Protein AF-A0A954ILB3-F1 (afdb_monomer_lite)

Foldseek 3Di:
DDDDDDDDDDDDDDDDDDDDDPDDDDPDDWAFDAQWEEELWKIKGFDDVPCPPPVVLVVCGRVDPDFYNYCVPLPDDDDDGDGPVVLDVVLPPVPPPDPDDDRMFMGTCVVCVNSPDGCCPPPVCVLVNVLRVLSSLFVCLCVQPPSNDDPQWGWHAQLLATETEGVCCCPVPVVLSVVLSVLVSVLVVVVVVPDDSNLCSQLRSAYEYEDADDPPDDFDKAAAQDQPVCVVVVHDSVSHLHIYGNPSVCSVVVCVVPVNRVVVNSVVSCASSPQDPVRVVNDDD

Radius of gyration: 25.67 Å; chains: 1; bounding box: 57×92×47 Å

Sequence (285 aa):
MLLSRNVLLPLFTLISCWSASFTNTLSAAAPCPARAVRSEQYLCIRNFPDLNGDESLRQRMRDADKPLIDLLDAASLPIGSFNVTAWEVRQGQAARNSSTVPLVEFYDLKQDPRCQRNLAATRENQPTIQIMRQIMDAELIRANDPRETVPGYQNQNVEGWPFRVSQQLLRDQPAETDTALQLLKEQLQLVIKVLPRPALGKVRNVPIWLSPPYANARPTGEYHPGADWLRTAGRRPELVRCVEFTNIDIMRQEVRRMPMMVLHELAHAYHDQKLGFDHPAIKTT

Secondary structure (DSSP, 8-state):
-----------------------------------EEE-SSEEEEE--TT--S-HHHHHHHHT-----EEGGGGT--------HHHHHHHH-GGG--SSS--SEEEEETTT-TT--S--TT-GGGHHHHHHHHHHHHHHHHHTT-GGG--TTEEEEEETTEEEEEETTHHHHSHHHHHHHHHHHHHHHHHHHHHS-HHHHHHHTTS-EEE-PPPTTS---EEE---HHHHHHTT--GGGTT-EEE--STTHHHHHHH-TTHHHHHHHHHHIIIII-TT-TTS---

Structure (mmCIF, N/CA/C/O backbone):
data_AF-A0A954ILB3-F1
#
_entry.id   AF-A0A954ILB3-F1
#
loop_
_atom_site.group_PDB
_atom_site.id
_atom_site.type_symbol
_atom_site.label_atom_id
_atom_site.label_alt_id
_atom_site.label_comp_id
_atom_site.label_asym_id
_atom_site.label_entity_id
_atom_site.label_seq_id
_atom_site.pdbx_PDB_ins_code
_atom_site.Cartn_x
_atom_site.Cartn_y
_atom_site.Cartn_z
_atom_site.occupancy
_atom_site.B_iso_or_equiv
_atom_site.auth_seq_id
_atom_site.auth_comp_id
_atom_site.auth_asym_id
_atom_site.auth_atom_id
_atom_site.pdbx_PDB_model_num
ATOM 1 N N . MET A 1 1 ? -8.188 -70.286 14.557 1.00 32.78 1 MET A N 1
ATOM 2 C CA . MET A 1 1 ? -7.656 -71.179 15.614 1.00 32.78 1 MET A CA 1
ATOM 3 C C . MET A 1 1 ? -6.247 -71.589 15.221 1.00 32.78 1 MET A C 1
ATOM 5 O O . MET A 1 1 ? -6.109 -71.935 14.064 1.00 32.78 1 MET A O 1
ATOM 9 N N . LEU A 1 2 ? -5.289 -71.546 16.164 1.00 33.38 2 LEU A N 1
ATOM 10 C CA . LEU A 1 2 ? -3.928 -72.139 16.151 1.00 33.38 2 LEU A CA 1
ATOM 11 C C . LEU A 1 2 ? -3.006 -71.852 14.922 1.00 33.38 2 LEU A C 1
ATOM 13 O O . LEU A 1 2 ? -3.401 -72.046 13.786 1.00 33.38 2 LEU A O 1
ATOM 17 N N . LEU A 1 3 ? -1.813 -71.242 15.057 1.00 29.98 3 LEU A N 1
ATOM 18 C CA . LEU A 1 3 ? -0.570 -71.665 15.760 1.00 29.98 3 LEU A CA 1
ATOM 19 C C . LEU A 1 3 ? 0.218 -72.755 14.984 1.00 29.98 3 LEU A C 1
ATOM 21 O O . LEU A 1 3 ? -0.387 -73.726 14.557 1.00 29.98 3 LEU A O 1
ATOM 25 N N . SER A 1 4 ? 1.556 -72.704 14.821 1.00 30.62 4 SER A N 1
ATOM 26 C CA . SER A 1 4 ? 2.570 -71.702 15.237 1.00 30.62 4 SER A CA 1
ATOM 27 C C . SER A 1 4 ? 3.959 -71.957 14.586 1.00 30.62 4 SER A C 1
ATOM 29 O O . SER A 1 4 ? 4.120 -72.928 13.853 1.00 30.62 4 SER A O 1
ATOM 31 N N . ARG A 1 5 ? 4.963 -71.169 15.020 1.00 36.38 5 ARG A N 1
ATOM 32 C CA . ARG A 1 5 ? 6.438 -71.262 14.862 1.00 36.38 5 ARG A CA 1
ATOM 33 C C . ARG A 1 5 ? 7.000 -70.679 13.558 1.00 36.38 5 ARG A C 1
ATOM 35 O O . ARG A 1 5 ? 6.544 -71.038 12.485 1.00 36.38 5 ARG A O 1
ATOM 42 N N . ASN A 1 6 ? 7.904 -69.691 13.566 1.00 31.89 6 ASN A N 1
ATOM 43 C CA . ASN A 1 6 ? 9.114 -69.364 14.366 1.00 31.89 6 ASN A CA 1
ATOM 44 C C . ASN A 1 6 ? 10.407 -69.962 13.789 1.00 31.89 6 ASN A C 1
ATOM 46 O O . ASN A 1 6 ? 10.654 -71.157 13.924 1.00 31.89 6 ASN A O 1
ATOM 50 N N . VAL A 1 7 ? 11.288 -69.073 13.326 1.00 37.59 7 VAL A N 1
ATOM 51 C CA . VAL A 1 7 ? 12.752 -69.234 13.327 1.00 37.59 7 VAL A CA 1
ATOM 52 C C . VAL A 1 7 ? 13.326 -67.964 13.968 1.00 37.59 7 VAL A C 1
ATOM 54 O O . VAL A 1 7 ? 12.853 -66.869 13.669 1.00 37.59 7 VAL A O 1
ATOM 57 N N . LEU A 1 8 ? 14.282 -68.100 14.891 1.00 29.23 8 LEU A N 1
ATOM 58 C CA . LEU A 1 8 ? 14.814 -67.004 15.713 1.00 29.23 8 LEU A CA 1
ATOM 59 C C . LEU A 1 8 ? 16.306 -67.221 16.019 1.00 29.23 8 LEU A C 1
ATOM 61 O O . LEU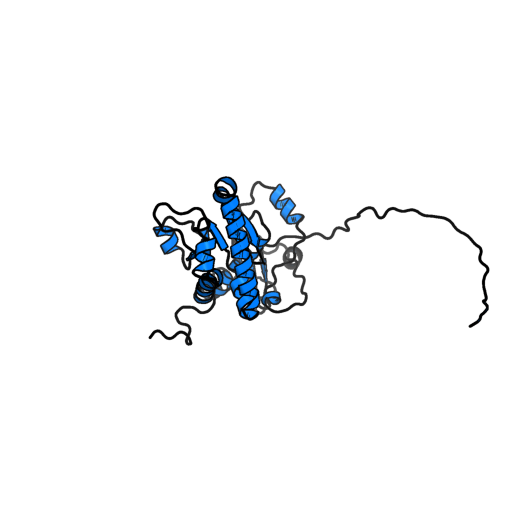 A 1 8 ? 16.625 -68.216 16.662 1.00 29.23 8 LEU A O 1
ATOM 65 N N . LEU A 1 9 ? 17.137 -66.212 15.702 1.00 31.48 9 LEU A N 1
ATOM 66 C CA . LEU A 1 9 ? 18.449 -65.913 16.328 1.00 31.48 9 LEU A CA 1
ATOM 67 C C . LEU A 1 9 ? 19.580 -66.967 16.131 1.00 31.48 9 LEU A C 1
ATOM 69 O O . LEU A 1 9 ? 19.298 -68.055 15.633 1.00 31.48 9 LEU A O 1
ATOM 73 N N . PRO A 1 10 ? 20.865 -66.675 16.474 1.00 39.31 10 PRO A N 1
ATOM 74 C CA . PRO A 1 10 ? 21.468 -65.452 17.052 1.00 39.31 10 PRO A CA 1
ATOM 75 C C . PRO A 1 10 ? 22.342 -64.622 16.069 1.00 39.31 10 PRO A C 1
ATOM 77 O O . PRO A 1 10 ? 22.556 -65.070 14.950 1.00 39.31 10 PRO A O 1
ATOM 80 N N . LEU A 1 11 ? 22.793 -63.368 16.300 1.00 26.92 11 LEU A N 1
ATOM 81 C CA . LEU A 1 11 ? 23.154 -62.515 17.474 1.00 26.92 11 LEU A CA 1
ATOM 82 C C . LEU A 1 11 ? 24.669 -62.540 17.839 1.00 26.92 11 LEU A C 1
ATOM 84 O O . LEU A 1 11 ? 25.281 -63.599 17.786 1.00 26.92 11 LEU A O 1
ATOM 88 N N . PHE A 1 12 ? 25.198 -61.380 18.284 1.00 28.38 12 PHE A N 1
ATOM 89 C CA . PHE A 1 12 ? 26.555 -61.064 18.812 1.00 28.38 12 PHE A CA 1
ATOM 90 C C . PHE A 1 12 ? 27.701 -60.853 17.789 1.00 28.38 12 PHE A C 1
ATOM 92 O O . PHE A 1 12 ? 27.802 -61.619 16.841 1.00 28.38 12 PHE A O 1
ATOM 99 N N . THR A 1 13 ? 28.667 -59.916 17.927 1.00 29.28 13 THR A N 1
ATOM 100 C CA . THR A 1 13 ? 28.803 -58.537 18.522 1.00 29.28 13 THR A CA 1
ATOM 101 C C . THR A 1 13 ? 30.200 -57.978 18.099 1.00 29.28 13 THR A C 1
ATOM 103 O O . THR A 1 13 ? 30.955 -58.718 17.478 1.00 29.28 13 THR A O 1
ATOM 106 N N . LEU A 1 14 ? 30.698 -56.759 18.395 1.00 27.53 14 LEU A N 1
ATOM 107 C CA . LEU A 1 14 ? 30.189 -55.592 19.149 1.00 27.53 14 LEU A CA 1
ATOM 108 C C . LEU A 1 14 ? 29.902 -54.428 18.148 1.00 27.53 14 LEU A C 1
ATOM 110 O O . LEU A 1 14 ? 29.152 -54.703 17.220 1.00 27.53 14 LEU A O 1
ATOM 114 N N . ILE A 1 15 ? 30.351 -53.154 18.179 1.00 30.56 15 ILE A N 1
ATOM 115 C CA . ILE A 1 15 ? 31.195 -52.286 19.049 1.00 30.56 15 ILE A CA 1
ATOM 116 C C . ILE A 1 15 ? 30.378 -51.027 19.462 1.00 30.56 15 ILE A C 1
ATOM 118 O O . ILE A 1 15 ? 29.285 -50.779 18.961 1.00 30.56 15 ILE A O 1
ATOM 122 N N . SER A 1 16 ? 30.873 -50.277 20.447 1.00 27.52 16 SER A N 1
ATOM 123 C CA . SER A 1 16 ? 30.229 -49.181 21.185 1.00 27.52 16 SER A CA 1
ATOM 124 C C . SER A 1 16 ? 30.088 -47.813 20.487 1.00 27.52 16 SER A C 1
ATOM 126 O O . SER A 1 16 ? 31.020 -47.339 19.849 1.00 27.52 16 SER A O 1
ATOM 128 N N . CYS A 1 17 ? 28.991 -47.129 20.834 1.00 24.59 17 CYS A N 1
ATOM 129 C CA . CYS A 1 17 ? 28.878 -45.701 21.189 1.00 24.59 17 CYS A CA 1
ATOM 130 C C . CYS A 1 17 ? 29.538 -44.605 20.324 1.00 24.59 17 CYS A C 1
ATOM 132 O O . CYS A 1 17 ? 30.744 -44.387 20.396 1.00 24.59 17 CYS A O 1
ATOM 134 N N . TRP A 1 18 ? 28.696 -43.689 19.825 1.00 23.88 18 TRP A N 1
ATOM 135 C CA . TRP A 1 18 ? 28.873 -42.267 20.157 1.00 23.88 18 TRP A CA 1
ATOM 136 C C . TRP A 1 18 ? 27.519 -41.573 20.350 1.00 23.88 18 TRP A C 1
ATOM 138 O O . TRP A 1 18 ? 26.680 -41.557 19.453 1.00 23.88 18 TRP A O 1
ATOM 148 N N . SER A 1 19 ? 27.291 -41.009 21.537 1.00 32.62 19 SER A N 1
ATOM 149 C CA . SER A 1 19 ? 26.119 -40.186 21.841 1.00 32.62 19 SER A CA 1
ATOM 150 C C . SER A 1 19 ? 26.433 -38.723 21.529 1.00 32.62 19 SER A C 1
ATOM 152 O O . SER A 1 19 ? 26.950 -38.004 22.384 1.00 32.62 19 SER A O 1
ATOM 154 N N . ALA A 1 20 ? 26.130 -38.282 20.309 1.00 27.08 20 ALA A N 1
ATOM 155 C CA . ALA A 1 20 ? 26.219 -36.877 19.927 1.00 27.08 20 ALA A CA 1
ATOM 156 C C . ALA A 1 20 ? 24.816 -36.261 19.875 1.00 27.08 20 ALA A C 1
ATOM 158 O O . ALA A 1 20 ? 24.008 -36.595 19.007 1.00 27.08 20 ALA A O 1
ATOM 159 N N . SER A 1 21 ? 24.531 -35.347 20.802 1.00 28.41 21 SER A N 1
ATOM 160 C CA . SER A 1 21 ? 23.379 -34.453 20.694 1.00 28.41 21 SER A CA 1
ATOM 161 C C . SER A 1 21 ? 23.480 -33.672 19.385 1.00 28.41 21 SER A C 1
ATOM 163 O O . SER A 1 21 ? 24.500 -33.028 19.148 1.00 28.41 21 SER A O 1
ATOM 165 N N . PHE A 1 22 ? 22.428 -33.664 18.562 1.00 26.91 22 PHE A N 1
ATOM 166 C CA . PHE A 1 22 ? 22.357 -32.768 17.403 1.00 26.91 22 PHE A CA 1
ATOM 167 C C . PHE A 1 22 ? 22.093 -31.331 17.867 1.00 26.91 22 PHE A C 1
ATOM 169 O O . PHE A 1 22 ? 20.987 -30.798 17.787 1.00 26.91 22 PHE A O 1
ATOM 176 N N . THR A 1 23 ? 23.140 -30.701 18.399 1.00 27.72 23 THR A N 1
ATOM 177 C CA . THR A 1 23 ? 23.169 -29.270 18.674 1.00 27.72 23 THR A CA 1
ATOM 178 C C . THR A 1 23 ? 23.083 -28.508 17.361 1.00 27.72 23 THR A C 1
ATOM 180 O O . THR A 1 23 ? 23.954 -28.637 16.498 1.00 27.72 23 THR A O 1
ATOM 183 N N . ASN A 1 24 ? 22.025 -27.704 17.259 1.00 38.72 24 ASN A N 1
ATOM 184 C CA . ASN A 1 24 ? 21.769 -26.711 16.224 1.00 38.72 24 ASN A CA 1
ATOM 185 C C . ASN A 1 24 ? 23.065 -26.091 15.663 1.00 38.72 24 ASN A C 1
ATOM 187 O O . ASN A 1 24 ? 23.745 -25.333 16.353 1.00 38.72 24 ASN A O 1
ATOM 191 N N . THR A 1 25 ? 23.407 -26.436 14.422 1.00 28.16 25 THR A N 1
ATOM 192 C CA . THR A 1 25 ? 24.625 -25.986 13.736 1.00 28.16 25 THR A CA 1
ATOM 193 C C . THR A 1 25 ? 24.242 -25.387 12.388 1.00 28.16 25 THR A C 1
ATOM 195 O O . THR A 1 25 ? 24.092 -26.078 11.383 1.00 28.16 25 THR A O 1
ATOM 198 N N . LEU A 1 26 ? 24.044 -24.067 12.398 1.00 33.53 26 LEU A N 1
ATOM 199 C CA . LEU A 1 26 ? 23.738 -23.253 11.223 1.00 33.53 26 LEU A CA 1
ATOM 200 C C . LEU A 1 26 ? 24.863 -23.384 10.184 1.00 33.53 26 LEU A C 1
ATOM 202 O O . LEU A 1 26 ? 25.975 -22.902 10.400 1.00 33.53 26 LEU A O 1
ATOM 206 N N . SER A 1 27 ? 24.575 -24.024 9.049 1.00 31.81 27 SER A N 1
ATOM 207 C CA . SER A 1 27 ? 25.488 -24.057 7.905 1.00 31.81 27 SER A CA 1
ATOM 208 C C . SER A 1 27 ? 25.321 -22.765 7.106 1.00 31.81 27 SER A C 1
ATOM 210 O O . SER A 1 27 ? 24.295 -22.555 6.461 1.00 31.81 27 SER A O 1
ATOM 212 N N . ALA A 1 28 ? 26.293 -21.860 7.218 1.00 34.81 28 ALA A N 1
ATOM 213 C CA . ALA A 1 28 ? 26.165 -20.494 6.726 1.00 34.81 28 ALA A CA 1
ATOM 214 C C . ALA A 1 28 ? 26.328 -20.387 5.197 1.00 34.81 28 ALA A C 1
ATOM 216 O O . ALA A 1 28 ? 27.428 -20.539 4.663 1.00 34.81 28 ALA A O 1
ATOM 217 N N . ALA A 1 29 ? 25.242 -20.027 4.512 1.00 32.47 29 ALA A N 1
ATOM 218 C CA . ALA A 1 29 ? 25.264 -19.406 3.189 1.00 32.47 29 ALA A CA 1
ATOM 219 C C . ALA A 1 29 ? 24.885 -17.921 3.343 1.00 32.47 29 ALA A C 1
ATOM 221 O O . ALA A 1 29 ? 24.031 -17.596 4.159 1.00 32.47 29 ALA A O 1
ATOM 222 N N . ALA A 1 30 ? 25.536 -17.011 2.610 1.00 30.00 30 ALA A N 1
ATOM 223 C CA . ALA A 1 30 ? 25.409 -15.566 2.842 1.00 30.00 30 ALA A CA 1
ATOM 224 C C . ALA A 1 30 ? 24.261 -14.913 2.028 1.00 30.00 30 ALA A C 1
ATOM 226 O O . ALA A 1 30 ? 24.274 -15.031 0.794 1.00 30.00 30 ALA A O 1
ATOM 227 N N . PRO A 1 31 ? 23.310 -14.193 2.663 1.00 34.97 31 PRO A N 1
ATOM 228 C CA . PRO A 1 31 ? 22.166 -13.593 1.972 1.00 34.97 31 PRO A CA 1
ATOM 229 C C . PRO A 1 31 ? 22.248 -12.060 1.778 1.00 34.97 31 PRO A C 1
ATOM 231 O O . PRO A 1 31 ? 23.234 -11.403 2.113 1.00 34.97 31 PRO A O 1
ATOM 234 N N . CYS A 1 32 ? 21.129 -11.526 1.260 1.00 39.31 32 CYS A N 1
ATOM 235 C CA . CYS A 1 32 ? 20.609 -10.146 1.316 1.00 39.31 32 CYS A CA 1
ATOM 236 C C . CYS A 1 32 ? 20.624 -9.280 0.034 1.00 39.31 32 CYS A C 1
ATOM 238 O O . CYS A 1 32 ? 21.379 -9.539 -0.900 1.00 39.31 32 CYS A O 1
ATOM 240 N N . PRO A 1 33 ? 19.834 -8.182 -0.004 1.00 46.59 33 PRO A N 1
ATOM 241 C CA . PRO A 1 33 ? 18.566 -7.941 0.694 1.00 46.59 33 PRO A CA 1
ATOM 242 C C . PRO A 1 33 ? 17.398 -7.772 -0.300 1.00 46.59 33 PRO A C 1
ATOM 244 O O . PRO A 1 33 ? 17.596 -7.464 -1.477 1.00 46.59 33 PRO A O 1
ATOM 247 N N . ALA A 1 34 ? 16.156 -7.859 0.185 1.00 59.75 34 ALA A N 1
ATOM 248 C CA . ALA A 1 34 ? 14.971 -7.505 -0.601 1.00 59.75 34 ALA A CA 1
ATOM 249 C C . ALA A 1 34 ? 14.942 -5.987 -0.900 1.00 59.75 34 ALA A C 1
ATOM 251 O O . ALA A 1 34 ? 14.382 -5.192 -0.147 1.00 59.75 34 ALA A O 1
ATOM 252 N N . ARG A 1 35 ? 15.617 -5.561 -1.972 1.00 69.31 35 ARG A N 1
ATOM 253 C CA . ARG A 1 35 ? 15.629 -4.182 -2.511 1.00 69.31 35 ARG A CA 1
ATOM 254 C C . ARG A 1 35 ? 15.376 -4.131 -4.021 1.00 69.31 35 ARG A C 1
ATOM 256 O O . ARG A 1 35 ? 15.642 -3.120 -4.665 1.00 69.31 35 ARG A O 1
ATOM 263 N N . ALA A 1 36 ? 14.938 -5.250 -4.584 1.00 75.19 36 ALA A N 1
ATOM 264 C CA . ALA A 1 36 ? 14.737 -5.429 -6.005 1.00 75.19 36 ALA A CA 1
ATOM 265 C C . ALA A 1 36 ? 13.503 -6.295 -6.265 1.00 75.19 36 ALA A C 1
ATOM 267 O O . ALA A 1 36 ? 13.138 -7.138 -5.444 1.00 75.19 36 ALA A O 1
ATOM 268 N N . VAL A 1 37 ? 12.905 -6.084 -7.432 1.00 78.25 37 VAL A N 1
ATOM 269 C CA . VAL A 1 37 ? 11.811 -6.876 -7.993 1.00 78.25 37 VAL A CA 1
ATOM 270 C C . VAL A 1 37 ? 12.220 -7.286 -9.401 1.00 78.25 37 VAL A C 1
ATOM 272 O O . VAL A 1 37 ? 12.794 -6.484 -10.143 1.00 78.25 37 VAL A O 1
ATOM 275 N N . ARG A 1 38 ? 11.928 -8.529 -9.778 1.00 79.12 38 ARG A N 1
ATOM 276 C CA . ARG A 1 38 ? 12.256 -9.095 -11.093 1.00 79.12 38 ARG A CA 1
ATOM 277 C C . ARG A 1 38 ? 11.006 -9.646 -11.774 1.00 79.12 38 ARG A C 1
ATOM 279 O O . ARG A 1 38 ? 10.034 -9.969 -11.112 1.00 79.12 38 ARG A O 1
ATOM 286 N N . SER A 1 39 ? 11.044 -9.725 -13.097 1.00 76.81 39 SER A N 1
ATOM 287 C CA . SER A 1 39 ? 10.140 -10.482 -13.970 1.00 76.81 39 SER A CA 1
ATOM 288 C C . SER A 1 39 ? 10.972 -11.148 -15.081 1.00 76.81 39 SER A C 1
ATOM 290 O O . SER A 1 39 ? 12.199 -11.021 -15.083 1.00 76.81 39 SER A O 1
ATOM 292 N N . GLU A 1 40 ? 10.355 -11.815 -16.065 1.00 77.12 40 GLU A N 1
ATOM 293 C CA . GLU A 1 40 ? 11.110 -12.326 -17.226 1.00 77.12 40 GLU A CA 1
ATOM 294 C C . GLU A 1 40 ? 11.886 -11.236 -17.977 1.00 77.12 40 GLU A C 1
ATOM 296 O O . GLU A 1 40 ? 12.976 -11.493 -18.483 1.00 77.12 40 GLU A O 1
ATOM 301 N N . GLN A 1 41 ? 11.276 -10.057 -18.131 1.00 84.88 41 GLN A N 1
ATOM 302 C CA . GLN A 1 41 ? 11.788 -8.993 -18.991 1.00 84.88 41 GLN A CA 1
ATOM 303 C C . GLN A 1 41 ? 12.424 -7.854 -18.209 1.00 84.88 41 GLN A C 1
ATOM 305 O O . GLN A 1 41 ? 13.326 -7.224 -18.734 1.00 84.88 41 GLN A O 1
ATOM 310 N N . TYR A 1 42 ? 12.005 -7.585 -16.974 1.00 87.06 42 TYR A N 1
ATOM 311 C CA . TYR A 1 42 ? 12.453 -6.397 -16.251 1.00 87.06 42 TYR A CA 1
ATOM 312 C C . TYR A 1 42 ? 13.033 -6.712 -14.878 1.00 87.06 42 TYR A C 1
ATOM 314 O O . TYR A 1 42 ? 12.480 -7.524 -14.131 1.00 87.06 42 TYR A O 1
ATOM 322 N N . LEU A 1 43 ? 14.105 -6.001 -14.532 1.00 85.94 43 LEU A N 1
ATOM 323 C CA . LEU A 1 43 ? 14.669 -5.899 -13.187 1.00 85.94 43 LEU A CA 1
ATOM 324 C C . LEU A 1 43 ? 14.547 -4.445 -12.722 1.00 85.94 43 LEU A C 1
ATOM 326 O O . LEU A 1 43 ? 14.998 -3.535 -13.414 1.00 85.94 43 LEU A O 1
ATOM 330 N N . CYS A 1 44 ? 13.959 -4.233 -11.547 1.00 85.50 44 CYS A N 1
ATOM 331 C CA . CYS A 1 44 ? 13.875 -2.934 -10.885 1.00 85.50 44 CYS A CA 1
ATOM 332 C C . CYS A 1 44 ? 14.569 -3.030 -9.523 1.00 85.50 44 CYS A C 1
ATOM 334 O O . CYS A 1 44 ? 14.264 -3.936 -8.750 1.00 85.50 44 CYS A O 1
ATOM 336 N N . ILE A 1 45 ? 15.461 -2.093 -9.208 1.00 83.94 45 ILE A N 1
ATOM 337 C CA . ILE A 1 45 ? 16.173 -1.999 -7.925 1.00 83.94 45 ILE A CA 1
ATOM 338 C C . ILE A 1 45 ? 15.872 -0.626 -7.316 1.00 83.94 45 ILE A C 1
ATOM 340 O O . ILE A 1 45 ? 15.912 0.384 -8.019 1.00 83.94 45 ILE A O 1
ATOM 344 N N . ARG A 1 46 ? 15.576 -0.574 -6.014 1.00 83.69 46 ARG A N 1
ATOM 345 C CA . ARG A 1 46 ? 15.474 0.668 -5.231 1.00 83.69 46 ARG A CA 1
ATOM 346 C C . ARG A 1 46 ? 16.655 0.742 -4.274 1.00 83.69 46 ARG A C 1
ATOM 348 O O . ARG A 1 46 ? 16.901 -0.183 -3.501 1.00 83.69 46 ARG A O 1
ATOM 355 N N . ASN A 1 47 ? 17.372 1.854 -4.317 1.00 79.56 47 ASN A N 1
ATOM 356 C CA . ASN A 1 47 ? 18.513 2.108 -3.451 1.00 79.56 47 ASN A CA 1
ATOM 357 C C . ASN A 1 47 ? 18.124 3.035 -2.299 1.00 79.56 47 ASN A C 1
ATOM 359 O O . ASN A 1 47 ? 17.231 3.871 -2.415 1.00 79.56 47 ASN A O 1
ATOM 363 N N . PHE A 1 48 ? 18.811 2.854 -1.175 1.00 74.19 48 PHE A N 1
ATOM 364 C CA . PHE A 1 48 ? 18.537 3.526 0.092 1.00 74.19 48 PHE A CA 1
ATOM 365 C C . PHE A 1 48 ? 19.835 4.215 0.555 1.00 74.19 48 PHE A C 1
ATOM 367 O O . PHE A 1 48 ? 20.536 3.673 1.412 1.00 74.19 48 PHE A O 1
ATOM 374 N N . PRO A 1 49 ? 20.230 5.341 -0.076 1.00 58.88 49 PRO A N 1
ATOM 375 C CA . PRO A 1 49 ? 21.533 5.970 0.160 1.00 58.88 49 PRO A CA 1
ATOM 376 C C . PRO A 1 49 ? 21.670 6.525 1.582 1.00 58.88 49 PRO A C 1
ATOM 378 O O . PRO A 1 49 ? 22.768 6.528 2.130 1.00 58.88 49 PRO A O 1
ATOM 381 N N . ASP A 1 50 ? 20.557 6.921 2.202 1.00 53.25 50 ASP A N 1
ATOM 382 C CA . ASP A 1 50 ? 20.527 7.604 3.501 1.00 53.25 50 ASP A CA 1
ATOM 383 C C . ASP A 1 50 ? 20.650 6.658 4.711 1.00 53.25 50 ASP A C 1
ATOM 385 O O . ASP A 1 50 ? 20.521 7.082 5.857 1.00 53.25 50 ASP A O 1
ATOM 389 N N . LEU A 1 51 ? 20.994 5.381 4.492 1.00 53.94 51 LEU A N 1
ATOM 390 C CA . LEU A 1 51 ? 21.400 4.428 5.540 1.00 53.94 51 LEU A CA 1
ATOM 391 C C . LEU A 1 51 ? 22.808 4.749 6.101 1.00 53.94 51 LEU A C 1
ATOM 393 O O . LEU A 1 51 ? 23.608 3.846 6.360 1.00 53.94 51 LEU A O 1
ATOM 397 N N . ASN A 1 52 ? 23.152 6.030 6.244 1.00 40.94 52 ASN A N 1
ATOM 398 C CA . ASN A 1 52 ? 24.471 6.526 6.642 1.00 40.94 52 ASN A CA 1
ATOM 399 C C . ASN A 1 52 ? 24.542 6.788 8.149 1.00 40.94 52 ASN A C 1
ATOM 401 O O . ASN A 1 52 ? 24.473 7.921 8.612 1.00 40.94 52 ASN A O 1
ATOM 405 N N . GLY A 1 53 ? 24.705 5.702 8.904 1.00 45.47 53 GLY A N 1
ATOM 406 C CA . GLY A 1 53 ? 24.970 5.726 10.344 1.00 45.47 53 GLY A CA 1
ATOM 407 C C . GLY A 1 53 ? 24.559 4.428 11.032 1.00 45.47 53 GLY A C 1
ATOM 408 O O . GLY A 1 53 ? 25.267 3.937 11.905 1.00 45.47 53 GLY A O 1
ATOM 409 N N . ASP A 1 54 ? 23.455 3.824 10.587 1.00 53.31 54 ASP A N 1
ATOM 410 C CA . ASP A 1 54 ? 22.926 2.604 11.192 1.00 53.31 54 ASP A CA 1
ATOM 411 C C . ASP A 1 54 ? 23.554 1.334 10.590 1.00 53.31 54 ASP A C 1
ATOM 413 O O . ASP A 1 54 ? 23.020 0.680 9.686 1.00 53.31 54 ASP A O 1
ATOM 417 N N . GLU A 1 55 ? 24.721 0.968 11.118 1.00 53.78 55 GLU A N 1
ATOM 418 C CA . GLU A 1 55 ? 25.377 -0.300 10.787 1.00 53.78 55 GLU A CA 1
ATOM 419 C C . GLU A 1 55 ? 24.605 -1.519 11.327 1.00 53.78 55 GLU A C 1
ATOM 421 O O . GLU A 1 55 ? 24.780 -2.619 10.808 1.00 53.78 55 GLU A O 1
ATOM 426 N N . SER A 1 56 ? 23.681 -1.343 12.284 1.00 50.38 56 SER A N 1
ATOM 427 C CA . SER A 1 56 ? 22.798 -2.422 12.750 1.00 50.38 56 SER A CA 1
ATOM 428 C C . SER A 1 56 ? 21.718 -2.755 11.717 1.00 50.38 56 SER A C 1
ATOM 430 O O . SER A 1 56 ? 21.422 -3.930 11.505 1.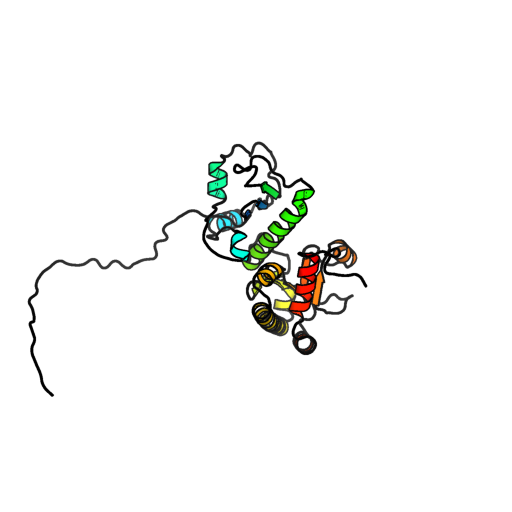00 50.38 56 SER A O 1
ATOM 432 N N . LEU A 1 57 ? 21.189 -1.759 10.997 1.00 52.50 57 LEU A N 1
ATOM 433 C CA . LEU A 1 57 ? 20.312 -1.974 9.845 1.00 52.50 57 LEU A CA 1
ATOM 434 C C . LEU A 1 57 ? 21.066 -2.629 8.692 1.00 52.50 57 LEU A C 1
ATOM 436 O O . LEU A 1 57 ? 20.561 -3.585 8.110 1.00 52.50 57 LEU A O 1
ATOM 440 N N . ARG A 1 58 ? 22.292 -2.184 8.398 1.00 53.16 58 ARG A N 1
ATOM 441 C CA . ARG A 1 58 ? 23.142 -2.819 7.375 1.00 53.16 58 ARG A CA 1
ATOM 442 C C . ARG A 1 58 ? 23.490 -4.268 7.739 1.00 53.16 58 ARG A C 1
ATOM 444 O O . ARG A 1 58 ? 23.479 -5.123 6.858 1.00 53.16 58 ARG A O 1
ATOM 451 N N . GLN A 1 59 ? 23.726 -4.564 9.017 1.00 47.25 59 GLN A N 1
ATOM 452 C CA . GLN A 1 59 ? 23.949 -5.925 9.508 1.00 47.25 59 GLN A CA 1
ATOM 453 C C . GLN A 1 59 ? 22.669 -6.770 9.444 1.00 47.25 59 GLN A C 1
ATOM 455 O O . GLN A 1 59 ? 22.673 -7.824 8.823 1.00 47.25 59 GLN A O 1
ATOM 460 N N . ARG A 1 60 ? 21.532 -6.267 9.942 1.00 45.28 60 ARG A N 1
ATOM 461 C CA . ARG A 1 60 ? 20.221 -6.931 9.812 1.00 45.28 60 ARG A CA 1
ATOM 462 C C . ARG A 1 60 ? 19.776 -7.125 8.364 1.00 45.28 60 ARG A C 1
ATOM 464 O O . ARG A 1 60 ? 18.994 -8.030 8.103 1.00 45.28 60 ARG A O 1
ATOM 471 N N . MET A 1 61 ? 20.245 -6.294 7.432 1.00 48.53 61 MET A N 1
ATOM 472 C CA . MET A 1 61 ? 20.122 -6.560 6.002 1.00 48.53 61 MET A CA 1
ATOM 473 C C . MET A 1 61 ? 20.970 -7.782 5.641 1.00 48.53 61 MET A C 1
ATOM 475 O O . MET A 1 61 ? 20.384 -8.761 5.194 1.00 48.53 61 MET A O 1
ATOM 479 N N . ARG A 1 62 ? 22.290 -7.768 5.902 1.00 44.72 62 ARG A N 1
ATOM 480 C CA . ARG A 1 62 ? 23.221 -8.897 5.658 1.00 44.72 62 ARG A CA 1
ATOM 481 C C . ARG A 1 62 ? 22.770 -10.235 6.259 1.00 44.72 62 ARG A C 1
ATOM 483 O O . ARG A 1 62 ? 23.045 -11.263 5.658 1.00 44.72 62 ARG A O 1
ATOM 490 N N . ASP A 1 63 ? 22.042 -10.213 7.372 1.00 34.50 63 ASP A N 1
ATOM 491 C CA . ASP A 1 63 ? 21.577 -11.410 8.088 1.00 34.50 63 ASP A CA 1
ATOM 492 C C . ASP A 1 63 ? 20.141 -11.847 7.716 1.00 34.50 63 ASP A C 1
ATOM 494 O O . ASP A 1 63 ? 19.612 -12.806 8.280 1.00 34.50 63 ASP A O 1
ATOM 498 N N . ALA A 1 64 ? 19.465 -11.151 6.792 1.00 39.28 64 ALA A N 1
ATOM 499 C CA . ALA A 1 64 ? 18.084 -11.454 6.417 1.00 39.28 64 ALA A CA 1
ATOM 500 C C . ALA A 1 64 ? 17.988 -12.461 5.256 1.00 39.28 64 ALA A C 1
ATOM 502 O O . ALA A 1 64 ? 17.932 -12.075 4.083 1.00 39.28 64 ALA A O 1
ATOM 503 N N . ASP A 1 65 ? 17.851 -13.745 5.597 1.00 38.66 65 ASP A N 1
ATOM 504 C CA . ASP A 1 65 ? 17.402 -14.806 4.684 1.00 38.66 65 ASP A CA 1
ATOM 505 C C . ASP A 1 65 ? 15.956 -14.566 4.209 1.00 38.66 65 ASP A C 1
ATOM 507 O O . ASP A 1 65 ? 14.981 -15.078 4.765 1.00 38.66 65 ASP A O 1
ATOM 511 N N . LYS A 1 66 ? 15.804 -13.759 3.155 1.00 44.09 66 LYS A N 1
ATOM 512 C CA . LYS A 1 66 ? 14.556 -13.606 2.396 1.00 44.09 66 LYS A CA 1
ATOM 513 C C . LYS A 1 66 ? 14.852 -13.680 0.893 1.00 44.09 66 LYS A C 1
ATOM 515 O O . LYS A 1 66 ? 15.801 -13.033 0.441 1.00 44.09 66 LYS A O 1
ATOM 520 N N . PRO A 1 67 ? 14.071 -14.451 0.111 1.00 43.06 67 PRO A N 1
ATOM 521 C CA . PRO A 1 67 ? 14.254 -14.542 -1.333 1.00 43.06 67 PRO A CA 1
ATOM 522 C C . PRO A 1 67 ? 13.949 -13.206 -2.024 1.00 43.06 67 PRO A C 1
ATOM 524 O O . PRO A 1 67 ? 13.335 -12.304 -1.450 1.00 43.06 67 PRO A O 1
ATOM 527 N N . LEU A 1 68 ? 14.362 -13.099 -3.288 1.00 44.19 68 LEU A N 1
ATOM 528 C CA . LEU A 1 68 ? 13.924 -12.014 -4.158 1.00 44.19 68 LEU A CA 1
ATOM 529 C C . LEU A 1 68 ? 12.400 -12.041 -4.324 1.00 44.19 68 LEU A C 1
ATOM 531 O O . LEU A 1 68 ? 11.793 -13.105 -4.426 1.00 44.19 68 LEU A O 1
ATOM 535 N N . ILE A 1 69 ? 11.814 -10.855 -4.447 1.00 49.84 69 ILE A N 1
ATOM 536 C CA . ILE A 1 69 ? 10.441 -10.665 -4.902 1.00 49.84 69 ILE A CA 1
ATOM 537 C C . ILE A 1 69 ? 10.418 -10.862 -6.429 1.00 49.84 69 ILE A C 1
ATOM 539 O O . ILE A 1 69 ? 10.602 -9.913 -7.198 1.00 49.84 69 ILE A O 1
ATOM 543 N N . ASP A 1 70 ? 10.267 -12.105 -6.881 1.00 42.94 70 ASP A N 1
ATOM 544 C CA . ASP A 1 70 ? 10.127 -12.413 -8.307 1.00 42.94 70 ASP A CA 1
ATOM 545 C C . ASP A 1 70 ? 8.641 -12.426 -8.708 1.00 42.94 70 ASP A C 1
ATOM 547 O O . ASP A 1 70 ? 7.827 -13.160 -8.151 1.00 42.94 70 ASP A O 1
ATOM 551 N N . LEU A 1 71 ? 8.267 -11.584 -9.676 1.00 44.66 71 LEU A N 1
ATOM 552 C CA . LEU A 1 71 ? 6.880 -11.374 -10.106 1.00 44.66 71 LEU A CA 1
ATOM 553 C C . LEU A 1 71 ? 6.249 -12.576 -10.805 1.00 44.66 71 LEU A C 1
ATOM 555 O O . LEU A 1 71 ? 5.036 -12.579 -11.017 1.00 44.66 71 LEU A O 1
ATOM 559 N N . LEU A 1 72 ? 7.044 -13.582 -11.162 1.00 36.34 72 LEU A N 1
ATOM 560 C CA . LEU A 1 72 ? 6.558 -14.820 -11.770 1.00 36.34 72 LEU A CA 1
ATOM 561 C C . LEU A 1 72 ? 5.537 -15.537 -10.856 1.00 36.34 72 LEU A C 1
ATOM 563 O O . LEU A 1 72 ? 4.521 -16.046 -11.339 1.00 36.34 72 LEU A O 1
ATOM 567 N N . ASP A 1 73 ? 5.705 -15.436 -9.532 1.00 36.88 73 ASP A N 1
ATOM 568 C CA . ASP A 1 73 ? 4.790 -16.016 -8.537 1.00 36.88 73 ASP A CA 1
ATOM 569 C C . ASP A 1 73 ? 3.449 -15.268 -8.381 1.00 36.88 73 ASP A C 1
ATOM 571 O O . ASP A 1 73 ? 2.559 -15.732 -7.665 1.00 36.88 73 ASP A O 1
ATOM 575 N N . ALA A 1 74 ? 3.214 -14.167 -9.110 1.00 40.59 74 ALA A N 1
ATOM 576 C CA . ALA A 1 74 ? 1.900 -13.509 -9.152 1.00 40.59 74 ALA A CA 1
ATOM 577 C C . ALA A 1 74 ? 0.788 -14.389 -9.776 1.00 40.59 74 ALA A C 1
ATOM 579 O O . ALA A 1 74 ? -0.394 -14.033 -9.702 1.00 40.59 74 ALA A O 1
ATOM 580 N N . ALA A 1 75 ? 1.150 -15.531 -10.377 1.00 33.47 75 ALA A N 1
ATOM 581 C CA . ALA A 1 75 ? 0.213 -16.557 -10.832 1.00 33.47 75 ALA A CA 1
ATOM 582 C C . ALA A 1 75 ? 0.651 -18.004 -10.521 1.00 33.47 75 ALA A C 1
ATOM 584 O O . ALA A 1 75 ? -0.210 -18.790 -10.113 1.00 33.47 75 ALA A O 1
ATOM 585 N N . SER A 1 76 ? 1.932 -18.369 -10.722 1.00 30.39 76 SER A N 1
ATOM 586 C CA . SER A 1 76 ? 2.409 -19.760 -10.563 1.00 30.39 76 SER A CA 1
ATOM 587 C C . SER A 1 76 ? 3.908 -19.872 -10.239 1.00 30.39 76 SER A C 1
ATOM 589 O O . SER A 1 76 ? 4.730 -19.336 -10.975 1.00 30.39 76 SER A O 1
ATOM 591 N N . LEU A 1 77 ? 4.243 -20.709 -9.250 1.00 27.33 77 LEU A N 1
ATOM 592 C CA . LEU A 1 77 ? 5.561 -21.351 -9.100 1.00 27.33 77 LEU A CA 1
ATOM 593 C C . LEU A 1 77 ? 5.884 -22.214 -10.349 1.00 27.33 77 LEU A C 1
ATOM 595 O O . LEU A 1 77 ? 4.930 -22.724 -10.951 1.00 27.33 77 LEU A O 1
ATOM 599 N N . PRO A 1 78 ? 7.169 -22.458 -10.724 1.00 33.81 78 PRO A N 1
ATOM 600 C CA . PRO A 1 78 ? 8.289 -22.615 -9.784 1.00 33.81 78 PRO A CA 1
ATOM 601 C C . PRO A 1 78 ? 9.648 -21.946 -10.115 1.00 33.81 78 PRO A C 1
ATOM 603 O O . PRO A 1 78 ? 10.120 -21.942 -11.245 1.00 33.81 78 PRO A O 1
ATOM 606 N N . ILE A 1 79 ? 10.339 -21.564 -9.031 1.00 31.36 79 ILE A N 1
ATOM 607 C CA . ILE A 1 79 ? 11.802 -21.585 -8.798 1.00 31.36 79 ILE A CA 1
ATOM 608 C C . ILE A 1 79 ? 12.716 -20.940 -9.865 1.00 31.36 79 ILE A C 1
ATOM 610 O O . ILE A 1 79 ? 13.131 -21.561 -10.841 1.00 31.36 79 ILE A O 1
ATOM 614 N N . GLY A 1 80 ? 13.237 -19.758 -9.519 1.00 30.59 80 GLY A N 1
ATOM 615 C CA . GLY A 1 80 ? 14.507 -19.231 -10.030 1.00 30.59 80 GLY A CA 1
ATOM 616 C C . GLY A 1 80 ? 15.168 -18.301 -9.007 1.00 30.59 80 GLY A C 1
ATOM 617 O O . GLY A 1 80 ? 14.785 -17.143 -8.887 1.00 30.59 80 GLY A O 1
ATOM 618 N N . SER A 1 81 ? 16.157 -18.782 -8.245 1.00 37.34 81 SER A N 1
ATOM 619 C CA . SER A 1 81 ? 16.773 -18.024 -7.139 1.00 37.34 81 SER A CA 1
ATOM 620 C C . SER A 1 81 ? 17.764 -16.947 -7.614 1.00 37.34 81 SER A C 1
ATOM 622 O O . SER A 1 81 ? 18.986 -17.109 -7.571 1.00 37.34 81 SER A O 1
ATOM 624 N N . PHE A 1 82 ? 17.248 -15.795 -8.049 1.00 41.12 82 PHE A N 1
ATOM 625 C CA . PHE A 1 82 ? 18.076 -14.639 -8.407 1.00 41.12 82 PHE A CA 1
ATOM 626 C C . PHE A 1 82 ? 18.627 -13.943 -7.146 1.00 41.12 82 PHE A C 1
ATOM 628 O O . PHE A 1 82 ? 17.964 -13.129 -6.507 1.00 41.12 82 PHE A O 1
ATOM 635 N N . ASN A 1 83 ? 19.870 -14.266 -6.785 1.00 48.88 83 ASN A N 1
ATOM 636 C CA . ASN A 1 83 ? 20.624 -13.570 -5.740 1.00 48.88 83 ASN A CA 1
ATOM 637 C C . ASN A 1 83 ? 21.223 -12.266 -6.310 1.00 48.88 83 ASN A C 1
ATOM 639 O O . ASN A 1 83 ? 22.114 -12.315 -7.164 1.00 48.88 83 ASN A O 1
ATOM 643 N N . VAL A 1 84 ? 20.733 -11.115 -5.826 1.00 50.25 84 VAL A N 1
ATOM 644 C CA . VAL A 1 84 ? 21.144 -9.769 -6.272 1.00 50.25 84 VAL A CA 1
ATOM 645 C C . VAL A 1 84 ? 22.636 -9.536 -6.041 1.00 50.25 84 VAL A C 1
ATOM 647 O O . VAL A 1 84 ? 23.328 -9.138 -6.970 1.00 50.25 84 VAL A O 1
ATOM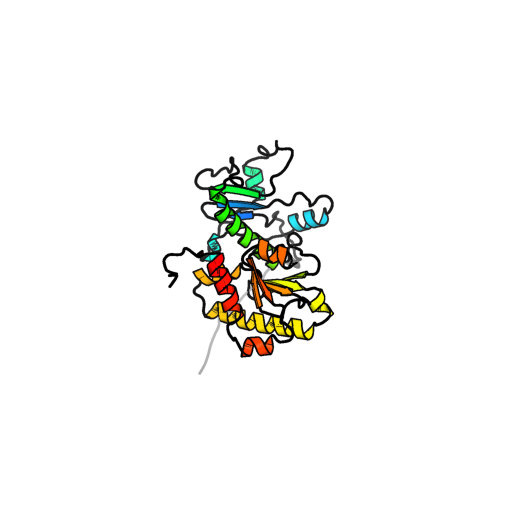 650 N N . THR A 1 85 ? 23.165 -9.845 -4.857 1.00 46.41 85 THR A N 1
ATOM 651 C CA . THR A 1 85 ? 24.591 -9.652 -4.543 1.00 46.41 85 THR A CA 1
ATOM 652 C C . THR A 1 85 ? 25.493 -10.529 -5.408 1.00 46.41 85 THR A C 1
ATOM 654 O O . THR A 1 85 ? 26.489 -10.051 -5.945 1.00 46.41 85 THR A O 1
ATOM 657 N N . ALA A 1 86 ? 25.126 -11.790 -5.641 1.00 46.16 86 ALA A N 1
ATOM 658 C CA . ALA A 1 86 ? 25.863 -12.662 -6.555 1.00 46.16 86 ALA A CA 1
ATOM 659 C C . ALA A 1 86 ? 25.745 -12.211 -8.023 1.00 46.16 86 ALA A C 1
ATOM 661 O O . ALA A 1 86 ? 26.600 -12.543 -8.841 1.00 46.16 86 ALA A O 1
ATOM 662 N N . TRP A 1 87 ? 24.689 -11.488 -8.399 1.00 54.31 87 TRP A N 1
ATOM 663 C CA . TRP A 1 87 ? 24.570 -10.839 -9.707 1.00 54.31 87 TRP A CA 1
ATOM 664 C C . TRP A 1 87 ? 25.437 -9.565 -9.791 1.00 54.31 87 TRP A C 1
ATOM 666 O O . TRP A 1 87 ? 26.216 -9.461 -10.736 1.00 54.31 87 TRP A O 1
ATOM 676 N N . GLU A 1 88 ? 25.427 -8.685 -8.779 1.00 51.22 88 GLU A N 1
ATOM 677 C CA . GLU A 1 88 ? 26.317 -7.508 -8.684 1.00 51.22 88 GLU A CA 1
ATOM 678 C C . GLU A 1 88 ? 27.797 -7.921 -8.774 1.00 51.22 88 GLU A C 1
ATOM 680 O O . GLU A 1 88 ? 28.565 -7.343 -9.538 1.00 51.22 88 GLU A O 1
ATOM 685 N N . VAL A 1 89 ? 28.192 -8.974 -8.050 1.00 51.78 89 VAL A N 1
ATOM 686 C CA . VAL A 1 89 ? 29.558 -9.525 -8.093 1.00 51.78 89 VAL A CA 1
ATOM 687 C C . VAL A 1 89 ? 29.906 -10.087 -9.479 1.00 51.78 89 VAL A C 1
ATOM 689 O O . VAL A 1 89 ? 31.045 -9.940 -9.917 1.00 51.78 89 VAL A O 1
ATOM 692 N N . ARG A 1 90 ? 28.947 -10.680 -10.208 1.00 49.56 90 ARG A N 1
ATOM 693 C CA . ARG A 1 90 ? 29.178 -11.246 -11.555 1.00 49.56 90 ARG A CA 1
ATOM 694 C C . ARG A 1 90 ? 29.243 -10.209 -12.678 1.00 49.56 90 ARG A C 1
ATOM 696 O O . ARG A 1 90 ? 29.915 -10.483 -13.667 1.00 49.56 90 ARG A O 1
ATOM 703 N N . GLN A 1 91 ? 28.613 -9.040 -12.536 1.00 51.25 91 GLN A N 1
ATOM 704 C CA . GLN A 1 91 ? 28.869 -7.903 -13.441 1.00 51.25 91 GLN A CA 1
ATOM 705 C C . GLN A 1 91 ? 30.186 -7.175 -13.101 1.00 51.25 91 GLN A C 1
ATOM 707 O O . GLN A 1 91 ? 30.680 -6.368 -13.888 1.00 51.25 91 GLN A O 1
ATOM 712 N N . GLY A 1 92 ? 30.769 -7.474 -11.934 1.00 39.84 92 GLY A N 1
ATOM 713 C CA . GLY A 1 92 ? 31.932 -6.789 -11.386 1.00 39.84 92 GLY A CA 1
ATOM 714 C C . GLY A 1 92 ? 31.590 -5.401 -10.837 1.00 39.84 92 GLY A C 1
ATOM 715 O O . GLY A 1 92 ? 30.548 -4.814 -11.113 1.00 39.84 92 GLY A O 1
ATOM 716 N N . GLN A 1 93 ? 32.517 -4.812 -10.081 1.00 47.03 93 GLN A N 1
ATOM 717 C CA . GLN A 1 93 ? 32.354 -3.471 -9.493 1.00 47.03 93 GLN A CA 1
ATOM 718 C C . GLN A 1 93 ? 32.439 -2.325 -10.536 1.00 47.03 93 GLN A C 1
ATOM 720 O O . GLN A 1 93 ? 32.483 -1.150 -10.173 1.00 47.03 93 GLN A O 1
ATOM 725 N N . ALA A 1 94 ? 32.434 -2.655 -11.833 1.00 37.66 94 ALA A N 1
ATOM 726 C CA . ALA A 1 94 ? 32.793 -1.795 -12.962 1.00 37.66 94 ALA A CA 1
ATOM 727 C C . ALA A 1 94 ? 31.825 -0.628 -13.251 1.00 37.66 94 ALA A C 1
ATOM 729 O O . ALA A 1 94 ? 32.155 0.249 -14.045 1.00 37.66 94 ALA A O 1
ATOM 730 N N . ALA A 1 95 ? 30.653 -0.585 -12.609 1.00 38.66 95 ALA A N 1
ATOM 731 C CA . ALA A 1 95 ? 29.663 0.483 -12.780 1.00 38.66 95 ALA A CA 1
ATOM 732 C C . ALA A 1 95 ? 29.736 1.601 -11.714 1.00 38.66 95 ALA A C 1
ATOM 734 O O . ALA A 1 95 ? 29.017 2.594 -11.816 1.00 38.66 95 ALA A O 1
ATOM 735 N N . ARG A 1 96 ? 30.591 1.486 -10.683 1.00 45.66 96 ARG A N 1
ATOM 736 C CA . ARG A 1 96 ? 30.621 2.427 -9.538 1.00 45.66 96 ARG A CA 1
ATOM 737 C C . ARG A 1 96 ? 31.576 3.625 -9.703 1.00 45.66 96 ARG A C 1
ATOM 739 O O . ARG A 1 96 ? 32.046 4.173 -8.715 1.00 45.66 96 ARG A O 1
ATOM 746 N N . ASN A 1 97 ? 31.789 4.080 -10.942 1.00 37.81 97 ASN A N 1
ATOM 747 C CA . ASN A 1 97 ? 32.495 5.337 -11.251 1.00 37.81 97 ASN A CA 1
ATOM 748 C C . ASN A 1 97 ? 31.576 6.583 -11.246 1.00 37.81 97 ASN A C 1
ATOM 750 O O . ASN A 1 97 ? 32.000 7.665 -11.641 1.00 37.81 97 ASN A O 1
ATOM 754 N N . SER A 1 98 ? 30.326 6.450 -10.785 1.00 43.72 98 SER A N 1
ATOM 755 C CA . SER A 1 98 ? 29.489 7.586 -10.384 1.00 43.72 98 SER A CA 1
ATOM 756 C C . SER A 1 98 ? 29.653 7.843 -8.887 1.00 43.72 98 SER A C 1
ATOM 758 O O . SER A 1 98 ? 29.432 6.937 -8.083 1.00 43.72 98 SER A O 1
ATOM 760 N N . SER A 1 99 ? 29.956 9.085 -8.502 1.00 50.56 99 SER A N 1
ATOM 761 C CA . SER A 1 99 ? 30.030 9.511 -7.093 1.00 50.56 99 SER A CA 1
ATOM 762 C C . SER A 1 99 ? 28.677 9.485 -6.363 1.00 50.56 99 SER A C 1
ATOM 764 O O . SER A 1 99 ? 28.626 9.722 -5.159 1.00 50.56 99 SER A O 1
ATOM 766 N N . THR A 1 100 ? 27.578 9.203 -7.069 1.00 62.66 100 THR A N 1
ATOM 767 C CA . THR A 1 100 ? 26.244 8.979 -6.499 1.00 62.66 100 THR A CA 1
ATOM 768 C C . THR A 1 100 ? 25.631 7.683 -7.031 1.00 62.66 100 THR A C 1
ATOM 770 O O . THR A 1 100 ? 25.640 7.407 -8.233 1.00 62.66 100 THR A O 1
ATOM 773 N N . VAL A 1 101 ? 25.067 6.882 -6.123 1.00 67.31 101 VAL A N 1
ATOM 774 C CA . VAL A 1 101 ? 24.245 5.712 -6.467 1.00 67.31 101 VAL A CA 1
ATOM 775 C C . VAL A 1 101 ? 22.827 6.204 -6.796 1.00 67.31 101 VAL A C 1
ATOM 777 O O . VAL A 1 101 ? 22.250 6.926 -5.980 1.00 67.31 101 VAL A O 1
ATOM 780 N N . PRO A 1 102 ? 22.239 5.851 -7.954 1.00 80.62 102 PRO A N 1
ATOM 781 C CA . PRO A 1 102 ? 20.899 6.307 -8.321 1.00 80.62 102 PRO A CA 1
ATOM 782 C C . PRO A 1 102 ? 19.834 5.695 -7.402 1.00 80.62 102 PRO A C 1
ATOM 784 O O . PRO A 1 102 ? 19.906 4.516 -7.067 1.00 80.62 102 PRO A O 1
ATOM 787 N N . LEU A 1 103 ? 18.807 6.470 -7.030 1.00 83.31 103 LEU A N 1
ATOM 788 C CA . LEU A 1 103 ? 17.712 6.006 -6.156 1.00 83.31 103 LEU A CA 1
ATOM 789 C C . LEU A 1 103 ? 16.922 4.821 -6.737 1.00 83.31 103 LEU A C 1
ATOM 791 O O . LEU A 1 103 ? 16.401 3.999 -5.984 1.00 83.31 103 LEU A O 1
ATOM 795 N N . VAL A 1 104 ? 16.831 4.735 -8.067 1.00 87.38 104 VAL A N 1
ATOM 796 C CA . VAL A 1 104 ? 16.186 3.635 -8.790 1.00 87.38 104 VAL A CA 1
ATOM 797 C C . VAL A 1 104 ? 17.063 3.211 -9.964 1.00 87.38 104 VAL A C 1
ATOM 799 O O . VAL A 1 104 ? 17.577 4.045 -10.715 1.00 87.38 104 VAL A O 1
ATOM 802 N N . GLU A 1 105 ? 17.189 1.903 -10.145 1.00 89.56 105 GLU A N 1
ATOM 803 C CA . GLU A 1 105 ? 17.749 1.284 -11.341 1.00 89.56 105 GLU A CA 1
ATOM 804 C C . GLU A 1 105 ? 16.675 0.425 -12.009 1.00 89.56 105 GLU A C 1
ATOM 806 O O . GLU A 1 105 ? 15.920 -0.271 -11.329 1.00 89.56 105 GLU A O 1
ATOM 811 N N . PHE A 1 106 ? 16.589 0.480 -13.336 1.00 90.38 106 PHE A N 1
ATOM 812 C CA . PHE A 1 106 ? 15.620 -0.286 -14.115 1.00 90.38 106 PHE A CA 1
ATOM 813 C C . PHE A 1 106 ? 16.273 -0.805 -15.393 1.00 90.38 106 PHE A C 1
ATOM 815 O O . PHE A 1 106 ? 16.926 -0.039 -16.100 1.00 90.38 106 PHE A O 1
ATOM 822 N N . TYR A 1 107 ? 16.090 -2.087 -15.695 1.00 88.25 107 TYR A N 1
ATOM 823 C CA . TYR A 1 107 ? 16.778 -2.775 -16.787 1.00 88.25 107 TYR A CA 1
ATOM 824 C C . TYR A 1 107 ? 15.827 -3.710 -17.535 1.00 88.25 107 TYR A C 1
ATOM 826 O O . TYR A 1 107 ? 15.030 -4.407 -16.904 1.00 88.25 107 TYR A O 1
ATOM 834 N N . ASP A 1 108 ? 15.945 -3.761 -18.865 1.00 88.06 108 ASP A N 1
ATOM 835 C CA . ASP A 1 108 ? 15.303 -4.781 -19.700 1.00 88.06 108 ASP A CA 1
ATOM 836 C C . ASP A 1 108 ? 16.270 -5.963 -19.879 1.00 88.06 108 ASP A C 1
ATOM 838 O O . ASP A 1 108 ? 17.254 -5.870 -20.604 1.00 88.06 108 ASP A O 1
ATOM 842 N N . LEU A 1 109 ? 15.985 -7.077 -19.210 1.00 84.56 109 LEU A N 1
ATOM 843 C CA . LEU A 1 109 ? 16.765 -8.315 -19.197 1.00 84.56 109 LEU A CA 1
ATOM 844 C C . LEU A 1 109 ? 16.739 -9.087 -20.527 1.00 84.56 109 LEU A C 1
ATOM 846 O O . LEU A 1 109 ? 17.550 -9.997 -20.697 1.00 84.56 109 LEU A O 1
ATOM 850 N N . LYS A 1 110 ? 15.813 -8.775 -21.445 1.00 85.75 110 LYS A N 1
ATOM 851 C CA . LYS A 1 110 ? 15.731 -9.409 -22.775 1.00 85.75 110 LYS A CA 1
ATOM 852 C C . LYS A 1 110 ? 16.563 -8.635 -23.805 1.00 85.75 110 LYS A C 1
ATOM 854 O O . LYS A 1 110 ? 17.155 -9.258 -24.681 1.00 85.75 110 LYS A O 1
ATOM 859 N N . GLN A 1 111 ? 16.647 -7.309 -23.676 1.00 87.56 111 GLN A N 1
ATOM 860 C CA . GLN A 1 111 ? 17.465 -6.437 -24.536 1.00 87.56 111 GLN A CA 1
ATOM 861 C C . GLN A 1 111 ? 18.897 -6.239 -24.010 1.00 87.56 111 GLN A C 1
ATOM 863 O O . GLN A 1 111 ? 19.842 -6.182 -24.794 1.00 87.56 111 GLN A O 1
ATOM 868 N N . ASP A 1 112 ? 19.066 -6.159 -22.690 1.00 82.62 112 ASP A N 1
ATOM 869 C CA . ASP A 1 112 ? 20.341 -5.974 -21.991 1.00 82.62 112 ASP A CA 1
ATOM 870 C C . ASP A 1 112 ? 20.463 -6.974 -20.817 1.00 82.62 112 ASP A C 1
ATOM 872 O O . ASP A 1 112 ? 20.314 -6.608 -19.647 1.00 82.62 112 ASP A O 1
ATOM 876 N N . PRO A 1 113 ? 20.781 -8.258 -21.091 1.00 81.75 113 PRO A N 1
ATOM 877 C CA . PRO A 1 113 ? 20.948 -9.285 -20.053 1.00 81.75 113 PRO A CA 1
ATOM 878 C C . PRO A 1 113 ? 22.111 -9.027 -19.076 1.00 81.75 113 PRO A C 1
ATOM 880 O O . PRO A 1 113 ? 22.301 -9.787 -18.122 1.00 81.75 113 PRO A O 1
ATOM 883 N N . ARG A 1 114 ? 22.932 -7.996 -19.329 1.00 79.12 114 ARG A N 1
ATOM 884 C CA . ARG A 1 114 ? 24.049 -7.565 -18.474 1.00 79.12 114 ARG A CA 1
ATOM 885 C C . ARG A 1 114 ? 23.732 -6.300 -17.673 1.00 79.12 114 ARG A C 1
ATOM 887 O O . ARG A 1 114 ? 24.534 -5.942 -16.815 1.00 79.12 114 ARG A O 1
ATOM 894 N N . CYS A 1 115 ? 22.580 -5.668 -17.908 1.00 80.19 115 CYS A N 1
ATOM 895 C CA . CYS A 1 115 ? 22.129 -4.452 -17.231 1.00 80.19 115 CYS A CA 1
ATOM 896 C C . CYS A 1 115 ? 23.166 -3.314 -17.272 1.00 80.19 115 CYS A C 1
ATOM 898 O O . CYS A 1 115 ? 23.412 -2.633 -16.277 1.00 80.19 115 CYS A O 1
ATOM 900 N N . GLN A 1 116 ? 23.807 -3.119 -18.421 1.00 82.75 116 GLN A N 1
ATOM 901 C CA . GLN A 1 116 ? 24.784 -2.050 -18.633 1.00 82.75 116 GLN A CA 1
ATOM 902 C C . GLN A 1 116 ? 24.118 -0.670 -18.758 1.00 82.75 116 GLN A C 1
ATOM 904 O O . GLN A 1 116 ? 24.751 0.350 -18.479 1.00 82.75 116 GLN A O 1
ATOM 909 N N . ARG A 1 117 ? 22.840 -0.619 -19.158 1.00 87.56 117 ARG A N 1
ATOM 910 C CA . ARG A 1 117 ? 22.083 0.617 -19.384 1.00 87.56 117 ARG A CA 1
ATOM 911 C C . ARG A 1 117 ? 20.921 0.753 -18.400 1.00 87.56 117 ARG A C 1
ATOM 913 O O . ARG A 1 117 ? 19.864 0.167 -18.604 1.00 87.56 117 ARG A O 1
ATOM 920 N N . ASN A 1 118 ? 21.071 1.605 -17.384 1.00 89.62 118 ASN A N 1
ATOM 921 C CA . ASN A 1 118 ? 19.948 1.982 -16.520 1.00 89.62 118 ASN A CA 1
ATOM 922 C C . ASN A 1 118 ? 18.916 2.807 -17.320 1.00 89.62 118 ASN A C 1
ATOM 924 O O . ASN A 1 118 ? 19.211 3.894 -17.820 1.00 89.62 118 ASN A O 1
ATOM 928 N N . LEU A 1 119 ? 17.699 2.280 -17.429 1.00 92.19 119 LEU A N 1
ATOM 929 C CA . LEU A 1 119 ? 16.561 2.838 -18.162 1.00 92.19 119 LEU A CA 1
ATOM 930 C C . LEU A 1 119 ? 15.574 3.611 -17.259 1.00 92.19 119 LEU A C 1
ATOM 932 O O . LEU A 1 119 ? 14.521 4.044 -17.731 1.00 92.19 119 LEU A O 1
ATOM 936 N N . ALA A 1 120 ? 15.882 3.798 -15.968 1.00 89.69 120 ALA A N 1
ATOM 937 C CA . ALA A 1 120 ? 14.956 4.370 -14.980 1.00 89.69 120 ALA A CA 1
ATOM 938 C C . ALA A 1 120 ? 14.525 5.824 -15.257 1.00 89.69 120 ALA A C 1
ATOM 940 O O . ALA A 1 120 ? 13.476 6.248 -14.776 1.00 89.69 120 ALA A O 1
ATOM 941 N N . ALA A 1 121 ? 15.294 6.581 -16.046 1.00 90.88 121 ALA A N 1
ATOM 942 C CA . ALA A 1 121 ? 14.954 7.948 -16.456 1.00 90.88 121 ALA A CA 1
ATOM 943 C C . ALA A 1 121 ? 14.016 8.019 -17.684 1.00 90.88 121 ALA A C 1
ATOM 945 O O . ALA A 1 121 ? 13.541 9.097 -18.041 1.00 90.88 121 ALA A O 1
ATOM 946 N N . THR A 1 122 ? 13.747 6.899 -18.363 1.00 92.88 122 THR A N 1
ATOM 947 C CA . THR A 1 122 ? 12.934 6.876 -19.589 1.00 92.88 122 THR A CA 1
ATOM 948 C C . THR A 1 122 ? 11.446 7.026 -19.262 1.00 92.88 122 THR A C 1
ATOM 950 O O . THR A 1 122 ? 10.909 6.273 -18.446 1.00 92.88 122 THR A O 1
ATOM 953 N N . ARG A 1 123 ? 10.749 7.966 -19.921 1.00 92.12 123 ARG A N 1
ATOM 954 C CA . ARG A 1 123 ? 9.322 8.254 -19.662 1.00 92.12 123 ARG A CA 1
ATOM 955 C C . ARG A 1 123 ? 8.408 7.051 -19.925 1.00 92.12 123 ARG A C 1
ATOM 957 O O . ARG A 1 123 ? 7.512 6.783 -19.133 1.00 92.12 123 ARG A O 1
ATOM 964 N N . GLU A 1 124 ? 8.662 6.315 -21.002 1.00 91.31 124 GLU A N 1
ATOM 965 C CA . GLU A 1 124 ? 7.881 5.139 -21.420 1.00 91.31 124 GLU A CA 1
ATOM 966 C C . GLU A 1 124 ? 7.939 3.991 -20.399 1.00 91.31 124 GLU A C 1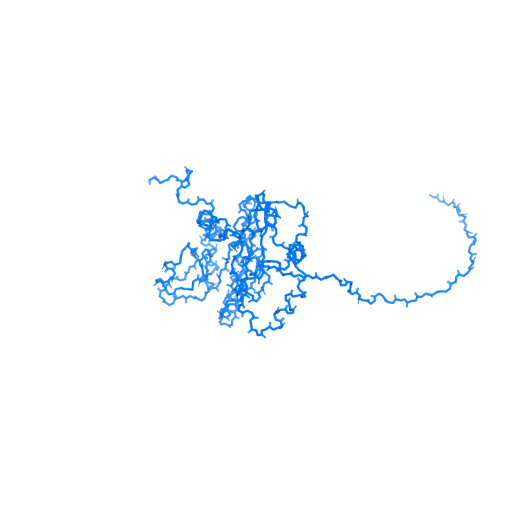
ATOM 968 O O . GLU A 1 124 ? 6.976 3.246 -20.251 1.00 91.31 124 GLU A O 1
ATOM 973 N N . ASN A 1 125 ? 9.028 3.895 -19.629 1.00 89.50 125 ASN A N 1
ATOM 974 C CA . ASN A 1 125 ? 9.211 2.860 -18.612 1.00 89.50 125 ASN A CA 1
ATOM 975 C C . ASN A 1 125 ? 8.553 3.195 -17.264 1.00 89.50 125 ASN A C 1
ATOM 977 O O . ASN A 1 125 ? 8.437 2.311 -16.413 1.00 89.50 125 ASN A O 1
ATOM 981 N N . GLN A 1 126 ? 8.109 4.440 -17.041 1.00 89.69 126 GLN A N 1
ATOM 982 C CA . GLN A 1 126 ? 7.573 4.862 -15.740 1.00 89.69 126 GLN A CA 1
ATOM 983 C C . GLN A 1 126 ? 6.365 4.038 -15.258 1.00 89.69 126 GLN A C 1
ATOM 985 O O . GLN A 1 126 ? 6.360 3.700 -14.076 1.00 89.69 126 GLN A O 1
ATOM 990 N N . PRO A 1 127 ? 5.388 3.630 -16.099 1.00 85.31 127 PRO A N 1
ATOM 991 C CA . PRO A 1 127 ? 4.292 2.764 -15.654 1.00 85.31 127 PRO A CA 1
ATOM 992 C C . PRO A 1 127 ? 4.786 1.401 -15.142 1.00 85.31 127 PRO A C 1
ATOM 994 O O . PRO A 1 127 ? 4.349 0.934 -14.090 1.00 85.31 127 PRO A O 1
ATOM 997 N N . THR A 1 128 ? 5.753 0.787 -15.831 1.00 86.00 128 THR A N 1
ATOM 998 C CA . THR A 1 128 ? 6.354 -0.494 -15.424 1.00 86.00 128 THR A CA 1
ATOM 999 C C . THR A 1 128 ? 7.149 -0.350 -14.126 1.00 86.00 128 THR A C 1
ATOM 1001 O O . THR A 1 128 ? 6.965 -1.143 -13.202 1.00 86.00 128 THR A O 1
ATOM 1004 N N . ILE A 1 129 ? 7.965 0.703 -14.009 1.00 88.56 129 ILE A N 1
ATOM 1005 C CA . ILE A 1 129 ? 8.713 1.037 -12.786 1.00 88.56 129 ILE A CA 1
ATOM 1006 C C . ILE A 1 129 ? 7.751 1.279 -11.614 1.00 88.56 129 ILE A C 1
ATOM 1008 O O . ILE A 1 129 ? 7.975 0.770 -10.518 1.00 88.56 129 ILE A O 1
ATOM 1012 N N . GLN A 1 130 ? 6.654 2.009 -11.835 1.00 86.94 130 GLN A N 1
ATOM 1013 C CA . GLN A 1 130 ? 5.638 2.293 -10.820 1.00 86.94 130 GLN A CA 1
ATOM 1014 C C . GLN A 1 130 ? 4.959 1.008 -10.318 1.00 86.94 130 GLN A C 1
ATOM 1016 O O . GLN A 1 130 ? 4.756 0.860 -9.111 1.00 86.94 130 GLN A O 1
ATOM 1021 N N . ILE A 1 131 ? 4.654 0.063 -11.214 1.00 84.25 131 ILE A N 1
ATOM 1022 C CA . ILE A 1 131 ? 4.111 -1.255 -10.852 1.00 84.25 131 ILE A CA 1
ATOM 1023 C C . ILE A 1 131 ? 5.141 -2.055 -10.044 1.00 84.25 131 ILE A C 1
ATOM 1025 O O . ILE A 1 131 ? 4.826 -2.524 -8.952 1.00 84.25 131 ILE A O 1
ATOM 1029 N N . MET A 1 132 ? 6.381 -2.181 -10.525 1.00 86.31 132 MET A N 1
ATOM 1030 C CA . MET A 1 132 ? 7.418 -2.950 -9.821 1.00 86.31 132 MET A CA 1
ATOM 1031 C C . MET A 1 132 ? 7.762 -2.346 -8.451 1.00 86.31 132 MET A C 1
ATOM 1033 O O . MET A 1 132 ? 8.006 -3.089 -7.502 1.00 86.31 132 MET A O 1
ATOM 1037 N N . ARG A 1 133 ? 7.688 -1.017 -8.307 1.00 86.62 133 ARG A N 1
ATOM 1038 C CA . ARG A 1 133 ? 7.760 -0.339 -7.007 1.00 86.62 133 ARG A CA 1
ATOM 1039 C C . ARG A 1 133 ? 6.574 -0.667 -6.101 1.00 86.62 133 ARG A C 1
ATOM 1041 O O . ARG A 1 133 ? 6.814 -1.047 -4.969 1.00 86.62 133 ARG A O 1
ATOM 1048 N N . GLN A 1 134 ? 5.329 -0.616 -6.585 1.00 85.44 134 GLN A N 1
ATOM 1049 C CA . GLN A 1 134 ? 4.147 -0.995 -5.785 1.00 85.44 134 GLN A CA 1
ATOM 1050 C C . GLN A 1 134 ? 4.269 -2.410 -5.200 1.00 85.44 134 GLN A C 1
ATOM 1052 O O . GLN A 1 134 ? 3.942 -2.624 -4.038 1.00 85.44 134 GLN A O 1
ATOM 1057 N N . ILE A 1 135 ? 4.798 -3.359 -5.976 1.00 84.88 135 ILE A N 1
ATOM 1058 C CA . ILE A 1 135 ? 5.102 -4.716 -5.501 1.00 84.88 135 ILE A CA 1
ATOM 1059 C C . ILE A 1 135 ? 6.228 -4.729 -4.454 1.00 84.88 135 ILE A C 1
ATOM 1061 O O . ILE A 1 135 ? 6.086 -5.375 -3.421 1.00 84.88 135 ILE A O 1
ATOM 1065 N N . MET A 1 136 ? 7.321 -3.996 -4.676 1.00 85.00 136 MET A N 1
ATOM 1066 C CA . MET A 1 136 ? 8.424 -3.901 -3.712 1.00 85.00 136 MET A CA 1
ATOM 1067 C C . MET A 1 136 ? 7.982 -3.299 -2.377 1.00 85.00 136 MET A C 1
ATOM 1069 O O . MET A 1 136 ? 8.258 -3.856 -1.317 1.00 85.00 136 MET A O 1
ATOM 1073 N N . ASP A 1 137 ? 7.277 -2.175 -2.444 1.00 85.88 137 ASP A N 1
ATOM 1074 C CA . ASP A 1 137 ? 6.825 -1.401 -1.296 1.00 85.88 137 ASP A CA 1
ATOM 1075 C C . ASP A 1 137 ? 5.788 -2.227 -0.494 1.00 85.88 137 ASP A C 1
ATOM 1077 O O . ASP A 1 137 ? 5.872 -2.308 0.731 1.00 85.88 137 ASP A O 1
ATOM 1081 N N . ALA A 1 138 ? 4.898 -2.966 -1.176 1.00 87.31 138 ALA A N 1
ATOM 1082 C CA . ALA A 1 138 ? 3.977 -3.933 -0.568 1.00 87.31 138 ALA A CA 1
ATOM 1083 C C . ALA A 1 138 ? 4.688 -5.042 0.233 1.00 87.31 138 ALA A C 1
ATOM 1085 O O . ALA A 1 138 ? 4.335 -5.294 1.388 1.00 87.31 138 ALA A O 1
ATOM 1086 N N . GLU A 1 139 ? 5.693 -5.703 -0.343 1.00 83.94 139 GLU A N 1
ATOM 1087 C CA . GLU A 1 139 ? 6.418 -6.779 0.349 1.00 83.94 139 GLU A CA 1
ATOM 1088 C C . GLU A 1 139 ? 7.260 -6.258 1.517 1.00 83.94 139 GLU A C 1
ATOM 1090 O O . GLU A 1 139 ? 7.322 -6.899 2.565 1.00 83.94 139 GLU A O 1
ATOM 1095 N N . LEU A 1 140 ? 7.863 -5.072 1.379 1.00 82.12 140 LEU A N 1
ATOM 1096 C CA . LEU A 1 140 ? 8.595 -4.407 2.459 1.00 82.12 140 LEU A CA 1
ATOM 1097 C C . LEU A 1 140 ? 7.678 -4.092 3.654 1.00 82.12 140 LEU A C 1
ATOM 1099 O O . LEU A 1 140 ? 8.064 -4.331 4.799 1.00 82.12 140 LEU A O 1
ATOM 1103 N N . ILE A 1 141 ? 6.441 -3.646 3.410 1.00 86.88 141 ILE A N 1
ATOM 1104 C CA . ILE A 1 141 ? 5.439 -3.445 4.470 1.00 86.88 141 ILE A CA 1
ATOM 1105 C C . ILE A 1 141 ? 5.053 -4.789 5.112 1.00 86.88 141 ILE A C 1
ATOM 1107 O O . ILE A 1 141 ? 5.148 -4.921 6.332 1.00 86.88 141 ILE A O 1
ATOM 1111 N N . ARG A 1 142 ? 4.698 -5.823 4.329 1.00 84.94 142 ARG A N 1
ATOM 1112 C CA . ARG A 1 142 ? 4.372 -7.164 4.876 1.00 84.94 142 ARG A CA 1
ATOM 1113 C C . ARG A 1 142 ? 5.518 -7.769 5.689 1.00 84.94 142 ARG A C 1
ATOM 1115 O O . ARG A 1 142 ? 5.282 -8.488 6.657 1.00 84.94 142 ARG A O 1
ATOM 1122 N N . ALA A 1 143 ? 6.756 -7.496 5.287 1.00 80.19 143 ALA A N 1
ATOM 1123 C CA . ALA A 1 143 ? 7.971 -7.943 5.954 1.00 80.19 143 ALA A CA 1
ATOM 1124 C C . ALA A 1 143 ? 8.272 -7.201 7.270 1.00 80.19 143 ALA A C 1
ATOM 1126 O O . ALA A 1 143 ? 9.230 -7.597 7.941 1.00 80.19 143 ALA A O 1
ATOM 1127 N N . ASN A 1 144 ? 7.503 -6.151 7.601 1.00 80.25 144 ASN A N 1
ATOM 1128 C CA . ASN A 1 144 ? 7.824 -5.123 8.596 1.00 80.25 144 ASN A CA 1
ATOM 1129 C C . ASN A 1 144 ? 9.268 -4.612 8.430 1.00 80.25 144 ASN A C 1
ATOM 1131 O O . ASN A 1 144 ? 10.061 -4.579 9.374 1.00 80.25 144 ASN A O 1
ATOM 1135 N N . ASP A 1 145 ? 9.639 -4.301 7.185 1.00 79.31 145 ASP A N 1
ATOM 1136 C CA . ASP A 1 145 ? 10.987 -3.862 6.860 1.00 79.31 145 ASP A CA 1
ATOM 1137 C C . ASP A 1 145 ? 11.205 -2.413 7.324 1.00 79.31 145 ASP A C 1
ATOM 1139 O O . ASP A 1 145 ? 10.409 -1.530 6.979 1.00 79.31 145 ASP A O 1
ATOM 1143 N N . PRO A 1 146 ? 12.292 -2.131 8.066 1.00 75.75 146 PRO A N 1
ATOM 1144 C CA . PRO A 1 146 ? 12.559 -0.801 8.600 1.00 75.75 146 PRO A CA 1
ATOM 1145 C C . PRO A 1 146 ? 12.667 0.288 7.520 1.00 75.75 146 PRO A C 1
ATOM 1147 O O . PRO A 1 146 ? 12.390 1.451 7.813 1.00 75.75 146 PRO A O 1
ATOM 1150 N N . ARG A 1 147 ? 13.002 -0.066 6.272 1.00 77.25 147 ARG A N 1
ATOM 1151 C CA . ARG A 1 147 ? 13.119 0.873 5.141 1.00 77.25 147 ARG A CA 1
ATOM 1152 C C . ARG A 1 147 ? 11.775 1.384 4.607 1.00 77.25 147 ARG A C 1
ATOM 1154 O O . ARG A 1 147 ? 11.766 2.344 3.843 1.00 77.25 147 ARG A O 1
ATOM 1161 N N . GLU A 1 148 ? 10.667 0.766 5.014 1.00 82.75 148 GLU A N 1
ATOM 1162 C CA . GLU A 1 148 ? 9.291 1.226 4.770 1.00 82.75 148 GLU A CA 1
ATOM 1163 C C . GLU A 1 148 ? 8.569 1.585 6.086 1.00 82.75 148 GLU A C 1
ATOM 1165 O O . GLU A 1 148 ? 7.336 1.564 6.163 1.00 82.75 148 GLU A O 1
ATOM 1170 N N . THR A 1 149 ? 9.322 1.919 7.142 1.00 85.19 149 THR A N 1
ATOM 1171 C CA . THR A 1 149 ? 8.756 2.485 8.378 1.00 85.19 149 THR A CA 1
ATOM 1172 C C . THR A 1 149 ? 8.145 3.850 8.096 1.00 85.19 149 THR A C 1
ATOM 1174 O O . THR A 1 149 ? 8.790 4.722 7.520 1.00 85.19 149 THR A O 1
ATOM 1177 N N . VAL A 1 150 ? 6.924 4.064 8.581 1.00 91.81 150 VAL A N 1
ATOM 1178 C CA . VAL A 1 150 ? 6.246 5.359 8.533 1.00 91.81 150 VAL A CA 1
ATOM 11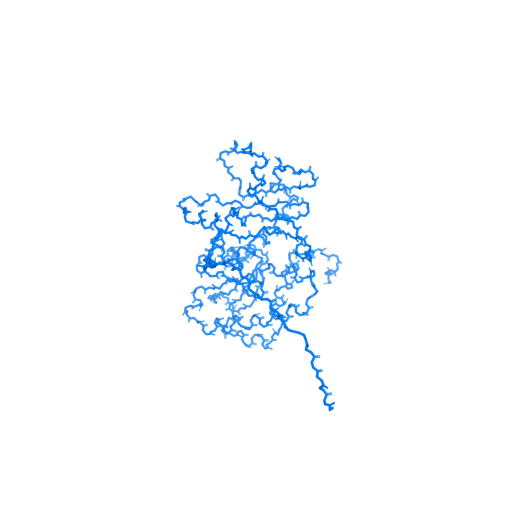79 C C . VAL A 1 150 ? 6.116 5.900 9.963 1.00 91.81 150 VAL A C 1
ATOM 1181 O O . VAL A 1 150 ? 5.567 5.197 10.816 1.00 91.81 150 VAL A O 1
ATOM 1184 N N . PRO A 1 151 ? 6.588 7.127 10.268 1.00 93.56 151 PRO A N 1
ATOM 1185 C CA . PRO A 1 151 ? 6.472 7.707 11.605 1.00 93.56 151 PRO A CA 1
ATOM 1186 C C . PRO A 1 151 ? 5.024 7.726 12.114 1.00 93.56 151 PRO A C 1
ATOM 1188 O O . PRO A 1 151 ? 4.120 8.212 11.434 1.00 93.56 151 PRO A O 1
ATOM 1191 N N . GLY A 1 152 ? 4.807 7.189 13.317 1.00 96.00 152 GLY A N 1
ATOM 1192 C CA . GLY A 1 152 ? 3.481 7.068 13.931 1.00 96.00 152 GLY A CA 1
ATOM 1193 C C . GLY A 1 152 ? 2.639 5.876 13.456 1.00 96.00 152 GLY A C 1
ATOM 1194 O O . GLY A 1 152 ? 1.501 5.750 13.902 1.00 96.00 152 GLY A O 1
ATOM 1195 N N . TYR A 1 153 ? 3.172 4.985 12.612 1.00 97.62 153 TYR A N 1
ATOM 1196 C CA . TYR A 1 153 ? 2.498 3.767 12.140 1.00 97.62 153 TYR A CA 1
ATOM 1197 C C . TYR A 1 153 ? 3.326 2.505 12.429 1.00 97.62 153 TYR A C 1
ATOM 1199 O O . TYR A 1 153 ? 4.527 2.566 12.696 1.00 97.62 153 TYR A O 1
ATOM 1207 N N . GLN A 1 154 ? 2.669 1.349 12.409 1.00 94.75 154 GLN A N 1
ATOM 1208 C CA . GLN A 1 154 ? 3.267 0.020 12.493 1.00 94.75 154 GLN A CA 1
ATOM 1209 C C . GLN A 1 154 ? 2.894 -0.762 11.229 1.00 94.75 154 GLN A C 1
ATOM 1211 O O . GLN A 1 154 ? 1.716 -0.844 10.875 1.00 94.75 154 GLN A O 1
ATOM 1216 N N . ASN A 1 155 ? 3.888 -1.344 10.557 1.00 93.62 155 ASN A N 1
ATOM 1217 C CA . ASN A 1 155 ? 3.651 -2.213 9.408 1.00 93.62 155 ASN A CA 1
ATOM 1218 C C . ASN A 1 155 ? 3.226 -3.616 9.890 1.00 93.62 155 ASN A C 1
ATOM 1220 O O . ASN A 1 155 ? 3.824 -4.167 10.817 1.00 93.62 155 ASN A O 1
ATOM 1224 N N . GLN A 1 156 ? 2.210 -4.200 9.256 1.00 92.50 156 GLN A N 1
ATOM 1225 C CA . GLN A 1 156 ? 1.681 -5.536 9.553 1.00 92.50 156 GLN A CA 1
ATOM 1226 C C . GLN A 1 156 ? 1.358 -6.306 8.256 1.00 92.50 156 GLN A C 1
ATOM 1228 O O . GLN A 1 156 ? 1.293 -5.732 7.167 1.00 92.50 156 GLN A O 1
ATOM 1233 N N . ASN A 1 157 ? 1.125 -7.616 8.371 1.00 91.19 157 ASN A N 1
ATOM 1234 C CA . ASN A 1 157 ? 0.675 -8.482 7.279 1.00 91.19 157 ASN A CA 1
ATOM 1235 C C . ASN A 1 157 ? -0.639 -9.166 7.682 1.00 91.19 157 ASN A C 1
ATOM 1237 O O . ASN A 1 157 ? -0.642 -10.000 8.587 1.00 91.19 157 ASN A O 1
ATOM 1241 N N . VAL A 1 158 ? -1.742 -8.826 7.012 1.00 94.81 158 VAL A N 1
ATOM 1242 C CA . VAL A 1 158 ? -3.081 -9.372 7.297 1.00 94.81 158 VAL A CA 1
ATOM 1243 C C . VAL A 1 158 ? -3.593 -10.074 6.046 1.00 94.81 158 VAL A C 1
ATOM 1245 O O . VAL A 1 158 ? -3.807 -9.438 5.020 1.00 94.81 158 VAL A O 1
ATOM 1248 N N . GLU A 1 159 ? -3.751 -11.400 6.100 1.00 94.44 159 GLU A N 1
ATOM 1249 C CA . GLU A 1 159 ? -4.177 -12.235 4.957 1.00 94.44 159 GLU A CA 1
ATOM 1250 C C . GLU A 1 159 ? -3.333 -12.040 3.680 1.00 94.44 159 GLU A C 1
ATOM 1252 O O . GLU A 1 159 ? -3.808 -12.236 2.558 1.00 94.44 159 GLU A O 1
ATOM 1257 N N . GLY A 1 160 ? -2.064 -11.646 3.814 1.00 87.88 160 GLY A N 1
ATOM 1258 C CA . GLY A 1 160 ? -1.201 -11.323 2.680 1.00 87.88 160 GLY A CA 1
ATOM 1259 C C . GLY A 1 160 ? -1.391 -9.913 2.117 1.00 87.88 160 GLY A C 1
ATOM 1260 O O . GLY A 1 160 ? -0.817 -9.626 1.074 1.00 87.88 160 GLY A O 1
ATOM 1261 N N . TRP A 1 161 ? -2.153 -9.021 2.751 1.00 96.50 161 TRP A N 1
ATOM 1262 C CA . TRP A 1 161 ? -2.148 -7.588 2.431 1.00 96.50 161 TRP A CA 1
ATOM 1263 C C . TRP A 1 161 ? -1.128 -6.829 3.295 1.00 96.50 161 TRP A C 1
ATOM 1265 O O . TRP A 1 161 ? -0.962 -7.159 4.473 1.00 96.50 161 TRP A O 1
ATOM 1275 N N . PRO A 1 162 ? -0.466 -5.793 2.746 1.00 95.56 162 PRO A N 1
ATOM 1276 C CA . PRO A 1 162 ? 0.372 -4.890 3.522 1.00 95.56 162 PRO A CA 1
ATOM 1277 C C . PRO A 1 162 ? -0.502 -3.925 4.325 1.00 95.56 162 PRO A C 1
ATOM 1279 O O . PRO A 1 162 ? -1.226 -3.116 3.745 1.00 95.56 162 PRO A O 1
ATOM 1282 N N . PHE A 1 163 ? -0.427 -3.997 5.651 1.00 98.31 163 PHE A N 1
ATOM 1283 C CA . PHE A 1 163 ? -1.173 -3.125 6.557 1.00 98.31 163 PHE A CA 1
ATOM 1284 C C . PHE A 1 163 ? -0.268 -2.072 7.196 1.00 98.31 163 PHE A C 1
ATOM 1286 O O . PHE A 1 163 ? 0.878 -2.357 7.546 1.00 98.31 163 PHE A O 1
ATOM 1293 N N . ARG A 1 164 ? -0.807 -0.868 7.402 1.00 98.31 164 ARG A N 1
ATOM 1294 C CA . ARG A 1 164 ? -0.196 0.219 8.178 1.00 98.31 164 ARG A CA 1
ATOM 1295 C C . ARG A 1 164 ? -1.172 0.692 9.246 1.00 98.31 164 ARG A C 1
ATOM 1297 O O . ARG A 1 164 ? -2.116 1.420 8.957 1.00 98.31 164 ARG A O 1
ATOM 1304 N N . VAL A 1 165 ? -0.950 0.272 10.486 1.00 98.50 165 VAL A N 1
ATOM 1305 C CA . VAL A 1 165 ? -1.836 0.580 11.618 1.00 98.50 165 VAL A CA 1
ATOM 1306 C C . VAL A 1 165 ? -1.250 1.733 12.420 1.00 98.50 165 VAL A C 1
ATOM 1308 O O . VAL A 1 165 ? -0.075 1.694 12.787 1.00 98.50 165 VAL A O 1
ATOM 1311 N N . SER A 1 166 ? -2.032 2.778 12.684 1.00 98.50 166 SER A N 1
ATOM 1312 C CA . SER A 1 166 ? -1.561 3.912 13.479 1.00 98.50 166 SER A CA 1
ATOM 1313 C C . SER A 1 166 ? -1.205 3.487 14.906 1.00 98.50 166 SER A C 1
ATOM 1315 O O . SER A 1 166 ? -2.014 2.902 15.626 1.00 98.50 166 SER A O 1
ATOM 1317 N N . GLN A 1 167 ? -0.008 3.868 15.352 1.00 98.12 167 GLN A N 1
ATOM 1318 C CA . GLN A 1 167 ? 0.434 3.707 16.738 1.00 98.12 167 GLN A CA 1
ATOM 1319 C C . GLN A 1 167 ? -0.399 4.545 17.714 1.00 98.12 167 GLN A C 1
ATOM 1321 O O . GLN A 1 167 ? -0.350 4.291 18.913 1.00 98.12 167 GLN A O 1
ATOM 1326 N N . GLN A 1 168 ? -1.134 5.554 17.230 1.00 97.94 168 GLN A N 1
ATOM 1327 C CA . GLN A 1 168 ? -2.099 6.266 18.058 1.00 97.94 168 GLN A CA 1
ATOM 1328 C C . GLN A 1 168 ? -3.319 5.387 18.335 1.00 97.94 168 GLN A C 1
ATOM 1330 O O . GLN A 1 168 ? -3.652 5.174 19.493 1.00 97.94 168 GLN A O 1
ATOM 1335 N N . LEU A 1 169 ? -3.932 4.809 17.298 1.00 98.31 169 LEU A N 1
ATOM 1336 C CA . LEU A 1 169 ? -5.078 3.908 17.460 1.00 98.31 169 LEU A CA 1
ATOM 1337 C C . LEU A 1 169 ? -4.742 2.713 18.372 1.00 98.31 169 LEU A C 1
ATOM 1339 O O . LEU A 1 169 ? -5.486 2.424 19.303 1.00 98.31 169 LEU A O 1
ATOM 1343 N N . LEU A 1 170 ? -3.562 2.108 18.189 1.00 97.81 170 LEU A N 1
ATOM 1344 C CA . LEU A 1 170 ? -3.069 0.987 19.007 1.00 97.81 170 LEU A CA 1
ATOM 1345 C C . LEU A 1 170 ? -2.858 1.308 20.501 1.00 97.81 170 LEU A C 1
ATOM 1347 O O . LEU A 1 170 ? -2.755 0.381 21.300 1.00 97.81 170 LEU A O 1
ATOM 1351 N N . ARG A 1 171 ? -2.758 2.586 20.892 1.00 98.00 171 ARG A N 1
ATOM 1352 C CA . ARG A 1 171 ? -2.652 3.009 22.304 1.00 98.00 171 ARG A CA 1
ATOM 1353 C C . ARG A 1 171 ? -3.968 3.550 22.845 1.00 98.00 171 ARG A C 1
ATOM 1355 O O . ARG A 1 171 ? -4.350 3.223 23.963 1.00 98.00 171 ARG A O 1
ATOM 1362 N N . ASP A 1 172 ? -4.611 4.407 22.061 1.00 98.00 172 ASP A N 1
ATOM 1363 C CA . ASP A 1 172 ? -5.720 5.252 22.494 1.00 98.00 172 ASP A CA 1
ATOM 1364 C C . ASP A 1 172 ? -7.079 4.531 22.324 1.00 98.00 172 ASP A C 1
ATOM 1366 O O . ASP A 1 172 ? -8.027 4.845 23.037 1.00 98.00 172 ASP A O 1
ATOM 1370 N N . GLN A 1 173 ? -7.176 3.577 21.383 1.00 97.25 173 GLN A N 1
ATOM 1371 C CA . GLN A 1 173 ? -8.388 2.821 21.008 1.00 97.25 173 GLN A CA 1
ATOM 1372 C C . GLN A 1 173 ? -8.062 1.341 20.659 1.00 97.25 173 GLN A C 1
ATOM 1374 O O . GLN A 1 173 ? -8.325 0.885 19.537 1.00 97.25 173 GLN A O 1
ATOM 1379 N N . PRO A 1 174 ? -7.415 0.567 21.556 1.00 97.50 174 PRO A N 1
ATOM 1380 C CA . PRO A 1 174 ? -6.914 -0.768 21.219 1.00 97.50 174 PRO A CA 1
ATOM 1381 C C . PRO A 1 174 ? -8.033 -1.774 20.898 1.00 97.50 174 PRO A C 1
ATOM 1383 O O . PRO A 1 174 ? -7.914 -2.526 19.934 1.00 97.50 174 PRO A O 1
ATOM 1386 N N . ALA A 1 175 ? -9.145 -1.765 21.642 1.00 97.56 175 ALA A N 1
ATOM 1387 C CA . ALA A 1 175 ? -10.233 -2.734 21.466 1.00 97.56 175 ALA A CA 1
ATOM 1388 C C . ALA A 1 175 ? -11.011 -2.520 20.152 1.00 97.56 175 ALA A C 1
ATOM 1390 O O . ALA A 1 175 ? -11.438 -3.477 19.495 1.00 97.56 175 ALA A O 1
ATOM 1391 N N . GLU A 1 176 ? -11.166 -1.260 19.752 1.00 97.88 176 GLU A N 1
ATOM 1392 C CA . GLU A 1 176 ? -11.741 -0.828 18.481 1.00 97.88 176 GLU A CA 1
ATOM 1393 C C . GLU A 1 176 ? -10.792 -1.175 17.326 1.00 97.88 176 GLU A C 1
ATOM 1395 O O . GLU A 1 176 ? -11.235 -1.685 16.297 1.00 97.88 176 GLU A O 1
ATOM 1400 N N . THR A 1 177 ? -9.481 -0.980 17.518 1.00 98.25 177 THR A N 1
ATOM 1401 C CA . THR A 1 177 ? -8.445 -1.321 16.529 1.00 98.25 177 THR A CA 1
ATOM 1402 C C . THR A 1 177 ? -8.390 -2.825 16.269 1.00 98.25 177 THR A C 1
ATOM 1404 O O . THR A 1 177 ? -8.459 -3.240 15.112 1.00 98.25 177 THR A O 1
ATOM 1407 N N . ASP A 1 178 ? -8.350 -3.651 17.318 1.00 98.12 178 ASP A N 1
ATOM 1408 C CA . ASP A 1 178 ? -8.373 -5.116 17.203 1.00 98.12 178 ASP A CA 1
ATOM 1409 C C . ASP A 1 178 ? -9.685 -5.608 16.569 1.00 98.12 178 ASP A C 1
ATOM 1411 O O . ASP A 1 178 ? -9.678 -6.470 15.684 1.00 98.12 178 ASP A O 1
ATOM 1415 N N . THR A 1 179 ? -10.819 -5.008 16.954 1.00 98.19 179 THR A N 1
ATOM 1416 C CA . THR A 1 179 ? -12.126 -5.271 16.330 1.00 98.19 179 THR A CA 1
ATOM 1417 C C . THR A 1 179 ? -12.108 -4.950 14.835 1.00 98.19 179 THR A C 1
ATOM 1419 O O . THR A 1 179 ? -12.603 -5.746 14.031 1.00 98.19 179 THR A O 1
ATOM 1422 N N . ALA A 1 180 ? -11.544 -3.807 14.442 1.00 98.25 180 ALA A N 1
ATOM 1423 C CA . ALA A 1 180 ? -11.468 -3.400 13.048 1.00 98.25 180 ALA A CA 1
ATOM 1424 C C . ALA A 1 180 ? -10.518 -4.296 12.242 1.00 98.25 180 ALA A C 1
ATOM 1426 O O . ALA A 1 180 ? -10.886 -4.730 11.152 1.00 98.25 180 ALA A O 1
ATOM 1427 N N . LEU A 1 181 ? -9.350 -4.651 12.785 1.00 98.50 181 LEU A N 1
ATOM 1428 C CA . LEU A 1 181 ? -8.411 -5.582 12.150 1.00 98.50 181 LEU A CA 1
ATOM 1429 C C . LEU A 1 181 ? -9.042 -6.962 11.915 1.00 98.50 181 LEU A C 1
ATOM 1431 O O . LEU A 1 181 ? -8.902 -7.512 10.821 1.00 98.50 181 LEU A O 1
ATOM 1435 N N . GLN A 1 182 ? -9.791 -7.497 12.884 1.00 98.38 182 GLN A N 1
ATOM 1436 C CA . GLN A 1 182 ? -10.493 -8.776 12.730 1.00 98.38 182 GLN A CA 1
ATOM 1437 C C . GLN A 1 182 ? -11.631 -8.702 11.690 1.00 98.38 182 GLN A C 1
ATOM 1439 O O . GLN A 1 182 ? -11.757 -9.603 10.862 1.00 98.38 182 GLN A O 1
ATOM 1444 N N . LEU A 1 183 ? -12.414 -7.618 11.656 1.00 98.38 183 LEU A N 1
ATOM 1445 C CA . LEU A 1 183 ? -13.474 -7.430 10.650 1.00 98.38 183 LEU A CA 1
ATOM 1446 C C . LEU A 1 183 ? -12.916 -7.215 9.230 1.00 98.38 183 LEU A C 1
ATOM 1448 O O . LEU A 1 183 ? -13.464 -7.738 8.258 1.00 98.38 183 LEU A O 1
ATOM 1452 N N . LEU A 1 184 ? -11.810 -6.477 9.094 1.00 98.25 184 LEU A N 1
ATOM 1453 C CA . LEU A 1 184 ? -11.119 -6.290 7.814 1.00 98.25 184 LEU A CA 1
ATOM 1454 C C . LEU A 1 184 ? -10.492 -7.607 7.333 1.00 98.25 184 LEU A C 1
ATOM 1456 O O . LEU A 1 184 ? -10.604 -7.937 6.154 1.00 98.25 184 LEU A O 1
ATOM 1460 N N . LYS A 1 185 ? -9.915 -8.405 8.241 1.00 98.31 185 LYS A N 1
ATOM 1461 C CA . LYS A 1 185 ? -9.438 -9.769 7.967 1.00 98.31 185 LYS A CA 1
ATOM 1462 C C . LYS A 1 185 ? -10.553 -10.672 7.430 1.00 98.31 185 LYS A C 1
ATOM 1464 O O . LYS A 1 185 ? -10.353 -11.334 6.415 1.00 98.31 185 LYS A O 1
ATOM 1469 N N . GLU A 1 186 ? -11.730 -10.668 8.055 1.00 98.00 186 GLU A N 1
ATOM 1470 C CA . GLU A 1 186 ? -12.901 -11.429 7.589 1.00 98.00 186 GLU A CA 1
ATOM 1471 C C . GLU A 1 186 ? -13.346 -11.001 6.178 1.00 98.00 186 GLU A C 1
ATOM 1473 O O . GLU A 1 186 ? -13.578 -11.855 5.316 1.00 98.00 186 GLU A O 1
ATOM 1478 N N . GLN A 1 187 ? -13.377 -9.692 5.886 1.00 97.62 187 GLN A N 1
ATOM 1479 C CA . GLN A 1 187 ? -13.647 -9.216 4.522 1.00 97.62 187 GLN A CA 1
ATOM 1480 C C . GLN A 1 187 ? -12.549 -9.622 3.525 1.00 97.62 187 GLN A C 1
ATOM 1482 O O . GLN A 1 187 ? -12.868 -10.001 2.399 1.00 97.62 187 GLN A O 1
ATOM 1487 N N . LEU A 1 188 ? -11.269 -9.610 3.910 1.00 98.00 188 LEU A N 1
ATOM 1488 C CA . LEU A 1 188 ? -10.166 -10.040 3.041 1.00 98.00 188 LEU A CA 1
ATOM 1489 C C . LEU A 1 188 ? -10.200 -11.545 2.737 1.00 98.00 188 LEU A C 1
ATOM 1491 O O . LEU A 1 188 ? -9.950 -11.942 1.598 1.00 98.00 188 LEU A O 1
ATOM 1495 N N . GLN A 1 189 ? -10.596 -12.384 3.696 1.00 97.50 189 GLN A N 1
ATOM 1496 C CA . GLN A 1 189 ? -10.863 -13.806 3.448 1.00 97.50 189 GLN A CA 1
ATOM 1497 C C . GLN A 1 189 ? -12.006 -14.000 2.437 1.00 97.50 189 GLN A C 1
ATOM 1499 O O . GLN A 1 189 ? -11.926 -14.867 1.560 1.00 97.50 189 GLN A O 1
ATOM 1504 N N . LEU A 1 190 ? -13.040 -13.153 2.489 1.00 96.62 190 LEU A N 1
ATOM 1505 C CA . LEU A 1 190 ? -14.117 -13.157 1.498 1.00 96.62 190 LEU A CA 1
ATOM 1506 C C . LEU A 1 190 ? -13.643 -12.647 0.121 1.00 96.62 190 LEU A C 1
ATOM 1508 O O . LEU A 1 190 ? -13.995 -13.254 -0.890 1.00 96.62 190 LEU A O 1
ATOM 1512 N N . VAL A 1 191 ? -12.770 -11.632 0.061 1.00 96.75 191 VAL A N 1
ATOM 1513 C CA . VAL A 1 191 ? -12.098 -11.172 -1.177 1.00 96.75 191 VAL A CA 1
ATOM 1514 C C . VAL A 1 191 ? -11.276 -12.296 -1.822 1.00 96.75 191 VAL A C 1
ATOM 1516 O O . VAL A 1 191 ? -11.412 -12.525 -3.026 1.00 96.75 191 VAL A O 1
ATOM 1519 N N . ILE A 1 192 ? -10.481 -13.041 -1.040 1.00 95.12 192 ILE A N 1
ATOM 1520 C CA . ILE A 1 192 ? -9.730 -14.222 -1.516 1.00 95.12 192 ILE A CA 1
ATOM 1521 C C . ILE A 1 192 ? -10.678 -15.269 -2.122 1.00 95.12 192 ILE A C 1
ATOM 1523 O O . ILE A 1 192 ? -10.342 -15.888 -3.131 1.00 95.12 192 ILE A O 1
ATOM 1527 N N . LYS A 1 193 ? -11.855 -15.470 -1.517 1.00 96.00 193 LYS A N 1
ATOM 1528 C CA . LYS A 1 193 ? -12.841 -16.470 -1.946 1.00 96.00 193 LYS A CA 1
ATOM 1529 C C . LYS A 1 193 ? -13.580 -16.094 -3.237 1.00 96.00 193 LYS A C 1
ATOM 1531 O O . LYS A 1 193 ? -13.937 -16.999 -3.987 1.00 96.00 193 LYS A O 1
ATOM 1536 N N . VAL A 1 194 ? -13.845 -14.806 -3.487 1.00 96.19 194 VAL A N 1
ATOM 1537 C CA . VAL A 1 194 ? -14.649 -14.365 -4.650 1.00 96.19 194 VAL A CA 1
ATOM 1538 C C . VAL A 1 194 ? -13.827 -13.924 -5.862 1.00 96.19 194 VAL A C 1
ATOM 1540 O O . VAL A 1 194 ? -14.340 -13.981 -6.978 1.00 96.19 194 VAL A O 1
ATOM 1543 N N . LEU A 1 195 ? -12.576 -13.480 -5.689 1.00 92.31 195 LEU A N 1
ATOM 1544 C CA . LEU A 1 195 ? -11.768 -12.993 -6.811 1.00 92.31 195 LEU A CA 1
ATOM 1545 C C . LEU A 1 195 ? -11.024 -14.121 -7.550 1.00 92.31 195 LEU A C 1
ATOM 1547 O O . LEU A 1 195 ? -10.361 -14.945 -6.918 1.00 92.31 195 LEU A O 1
ATOM 1551 N N . PRO A 1 196 ? -11.015 -14.124 -8.899 1.00 90.62 196 PRO A N 1
ATOM 1552 C CA . PRO A 1 196 ? -10.160 -15.027 -9.661 1.00 90.62 196 PRO A CA 1
ATOM 1553 C C . PRO A 1 196 ? -8.681 -14.683 -9.423 1.00 90.62 196 PRO A C 1
ATOM 1555 O O . PRO A 1 196 ? -8.319 -13.508 -9.313 1.00 90.62 196 PRO A O 1
ATOM 1558 N N . ARG A 1 197 ? -7.805 -15.700 -9.390 1.00 86.88 197 ARG A N 1
ATOM 1559 C CA . ARG A 1 197 ? -6.375 -15.550 -9.032 1.00 86.88 197 ARG A CA 1
ATOM 1560 C C . ARG A 1 197 ? -5.654 -14.367 -9.718 1.00 86.88 197 ARG A C 1
ATOM 1562 O O . ARG A 1 197 ? -4.994 -13.622 -8.996 1.00 86.88 197 ARG A O 1
ATOM 1569 N N . PRO A 1 198 ? -5.811 -14.102 -11.037 1.00 82.19 198 PRO A N 1
ATOM 1570 C CA . PRO A 1 198 ? -5.134 -12.977 -11.698 1.00 82.19 198 PRO A CA 1
ATOM 1571 C C . PRO A 1 198 ? -5.644 -11.588 -11.283 1.00 82.19 198 PRO A C 1
ATOM 1573 O O . PRO A 1 198 ? -4.956 -10.593 -11.500 1.00 82.19 198 PRO A O 1
ATOM 1576 N N . ALA A 1 199 ? -6.850 -11.493 -10.711 1.00 86.38 199 ALA A N 1
ATOM 1577 C CA . ALA A 1 199 ? -7.348 -10.264 -10.099 1.00 86.38 199 ALA A CA 1
ATOM 1578 C C . ALA A 1 199 ? -6.870 -10.143 -8.647 1.00 86.38 199 ALA A C 1
ATOM 1580 O O . ALA A 1 199 ? -6.365 -9.089 -8.259 1.00 86.38 199 ALA A O 1
ATOM 1581 N N . LEU A 1 200 ? -6.941 -11.241 -7.885 1.00 89.06 200 LEU A N 1
ATOM 1582 C CA . LEU A 1 200 ? -6.453 -11.318 -6.507 1.00 89.06 200 LEU A CA 1
ATOM 1583 C C . LEU A 1 200 ? -4.974 -10.904 -6.405 1.00 89.06 200 LEU A C 1
ATOM 1585 O O . LEU A 1 200 ? -4.647 -10.017 -5.624 1.00 89.06 200 LEU A O 1
ATOM 1589 N N . GLY A 1 201 ? -4.095 -11.459 -7.249 1.00 83.31 201 GLY A N 1
ATOM 1590 C CA . GLY A 1 201 ? -2.665 -11.116 -7.273 1.00 83.31 201 GLY A CA 1
ATOM 1591 C C . GLY A 1 201 ? -2.365 -9.644 -7.600 1.00 83.31 201 GLY A C 1
ATOM 1592 O O . GLY A 1 201 ? -1.323 -9.130 -7.203 1.00 83.31 201 GLY A O 1
ATOM 1593 N N . LYS A 1 202 ? -3.290 -8.934 -8.267 1.00 84.31 202 LYS A N 1
ATOM 1594 C CA . LYS A 1 202 ? -3.178 -7.487 -8.518 1.00 84.31 202 LYS A CA 1
ATOM 1595 C C . LYS A 1 202 ? -3.594 -6.665 -7.293 1.00 84.31 202 LYS A C 1
ATOM 1597 O O . LYS A 1 202 ? -2.852 -5.768 -6.907 1.00 84.31 202 LYS A O 1
ATOM 1602 N N . VAL A 1 203 ? -4.743 -6.967 -6.675 1.00 92.62 203 VAL A N 1
ATOM 1603 C CA . VAL A 1 203 ? -5.265 -6.189 -5.526 1.00 92.62 203 VAL A CA 1
ATOM 1604 C C . VAL A 1 203 ? -4.554 -6.484 -4.205 1.00 92.62 203 VAL A C 1
ATOM 1606 O O . VAL A 1 203 ? -4.571 -5.652 -3.303 1.00 92.62 203 VAL A O 1
ATOM 1609 N N . ARG A 1 204 ? -3.901 -7.646 -4.076 1.00 93.12 204 ARG A N 1
ATOM 1610 C CA . ARG A 1 204 ? -3.214 -8.057 -2.840 1.00 93.12 204 ARG A CA 1
ATOM 1611 C C . ARG A 1 204 ? -1.987 -7.204 -2.504 1.00 93.12 204 ARG A C 1
ATOM 1613 O O . ARG A 1 204 ? -1.541 -7.209 -1.362 1.00 93.12 204 ARG A O 1
ATOM 1620 N N . ASN A 1 205 ? -1.466 -6.455 -3.478 1.00 90.38 205 ASN A N 1
ATOM 1621 C CA . ASN A 1 205 ? -0.335 -5.533 -3.322 1.00 90.38 205 ASN A CA 1
ATOM 1622 C C . ASN A 1 205 ? -0.760 -4.087 -2.999 1.00 90.38 205 ASN A C 1
ATOM 1624 O O . ASN A 1 205 ? 0.099 -3.221 -2.884 1.00 90.38 205 ASN A O 1
ATOM 1628 N N . VAL A 1 206 ? -2.059 -3.804 -2.856 1.00 96.00 206 VAL A N 1
ATOM 1629 C CA . VAL A 1 206 ? -2.557 -2.480 -2.446 1.00 96.00 206 VAL A CA 1
ATOM 1630 C C . VAL A 1 206 ? -2.396 -2.344 -0.926 1.00 96.00 206 VAL A C 1
ATOM 1632 O O . VAL A 1 206 ? -2.964 -3.170 -0.207 1.00 96.00 206 VAL A O 1
ATOM 1635 N N . PRO A 1 207 ? -1.653 -1.350 -0.401 1.00 97.31 207 PRO A N 1
ATOM 1636 C CA . PRO A 1 207 ? -1.532 -1.167 1.042 1.00 97.31 207 PRO A CA 1
ATOM 1637 C C . PRO A 1 207 ? -2.839 -0.666 1.663 1.00 97.31 207 PRO A C 1
ATOM 1639 O O . PRO A 1 207 ? -3.546 0.148 1.065 1.00 97.31 207 PRO A O 1
ATOM 1642 N N . ILE A 1 208 ? -3.135 -1.130 2.877 1.00 98.62 208 ILE A N 1
ATOM 1643 C CA . ILE A 1 208 ? -4.326 -0.763 3.651 1.00 98.62 208 ILE A CA 1
ATOM 1644 C C . ILE A 1 208 ? -3.885 -0.061 4.942 1.00 98.62 208 ILE A C 1
ATOM 1646 O O . ILE A 1 208 ? -3.072 -0.589 5.700 1.00 98.62 208 ILE A O 1
ATOM 1650 N N . TRP A 1 209 ? -4.411 1.134 5.195 1.00 98.56 209 TRP A N 1
ATOM 1651 C CA . TRP A 1 209 ? -4.077 1.962 6.354 1.00 98.56 209 TRP A CA 1
ATOM 1652 C C . TRP A 1 209 ? -5.240 2.018 7.346 1.00 98.56 209 TRP A C 1
ATOM 1654 O O . TRP A 1 209 ? -6.396 2.124 6.939 1.00 98.56 209 TRP A O 1
ATOM 1664 N N . LEU A 1 210 ? -4.933 1.986 8.644 1.00 98.56 210 LEU A N 1
ATOM 1665 C CA . LEU A 1 210 ? -5.866 2.318 9.725 1.00 98.56 210 LEU A CA 1
ATOM 1666 C C . LEU A 1 210 ? -5.364 3.600 10.397 1.00 98.56 210 LEU A C 1
ATOM 1668 O O . LEU A 1 210 ? -4.329 3.584 11.073 1.00 98.56 210 LEU A O 1
ATOM 1672 N N . SER A 1 211 ? -6.100 4.693 10.204 1.00 97.94 211 SER A N 1
ATOM 1673 C CA . SER A 1 211 ? -5.710 6.057 10.588 1.00 97.94 211 SER A CA 1
ATOM 1674 C C . SER A 1 211 ? -6.702 6.668 11.585 1.00 97.94 211 SER A C 1
ATOM 1676 O O . SER A 1 211 ? -7.890 6.349 11.525 1.00 97.94 211 SER A O 1
ATOM 1678 N N . PRO A 1 212 ? -6.276 7.571 12.489 1.00 97.00 212 PRO A N 1
ATOM 1679 C CA . PRO A 1 212 ? -7.205 8.349 13.306 1.00 97.00 212 PRO A CA 1
ATOM 1680 C C . PRO A 1 212 ? -8.150 9.199 12.438 1.00 97.00 212 PRO A C 1
ATOM 1682 O O . PRO A 1 212 ? -7.750 9.635 11.354 1.00 97.00 212 PRO A O 1
ATOM 1685 N N . PRO A 1 213 ? -9.380 9.481 12.899 1.00 95.25 213 PRO A N 1
ATOM 1686 C CA . PRO A 1 213 ? -10.300 10.350 12.178 1.00 95.25 213 PRO A CA 1
ATOM 1687 C C . PRO A 1 213 ? -9.752 11.781 12.077 1.00 95.25 213 PRO A C 1
ATOM 1689 O O . PRO A 1 213 ? -9.268 12.362 13.050 1.00 95.25 213 PRO A O 1
ATOM 1692 N N . TYR A 1 214 ? -9.846 12.367 10.885 1.00 93.12 214 TYR A N 1
ATOM 1693 C CA . TYR A 1 214 ? -9.383 13.727 10.615 1.00 93.12 214 TYR A CA 1
ATOM 1694 C C . TYR A 1 214 ? -10.443 14.750 11.048 1.00 93.12 214 TYR A C 1
ATOM 1696 O O . TYR A 1 214 ? -11.566 14.704 10.558 1.00 93.12 214 TYR A O 1
ATOM 1704 N N . ALA A 1 215 ? -10.084 15.727 11.890 1.00 89.06 215 ALA A N 1
ATOM 1705 C CA . ALA A 1 215 ? -11.032 16.678 12.499 1.00 89.06 215 ALA A CA 1
ATOM 1706 C C . ALA A 1 215 ? -11.955 17.432 11.511 1.00 89.06 215 ALA A C 1
ATOM 1708 O O . ALA A 1 215 ? -13.072 17.791 11.870 1.00 89.06 215 ALA A O 1
ATOM 1709 N N . ASN A 1 216 ? -11.503 17.642 10.269 1.00 88.06 216 ASN A N 1
ATOM 1710 C CA . ASN A 1 216 ? -12.234 18.368 9.224 1.00 88.06 216 ASN A CA 1
ATOM 1711 C C . ASN A 1 216 ? -12.851 17.446 8.146 1.00 88.06 216 ASN A C 1
ATOM 1713 O O . ASN A 1 216 ? -13.218 17.927 7.074 1.00 88.06 216 ASN A O 1
ATOM 1717 N N . ALA A 1 217 ? -12.935 16.131 8.377 1.00 88.88 217 ALA A N 1
ATOM 1718 C CA . ALA A 1 217 ? -13.519 15.173 7.435 1.00 88.88 217 ALA A CA 1
ATOM 1719 C C . ALA A 1 217 ? -14.370 14.112 8.151 1.00 88.88 217 ALA A C 1
ATOM 1721 O O . ALA A 1 217 ? -14.140 13.774 9.309 1.00 88.88 217 ALA A O 1
ATOM 1722 N N . ARG A 1 218 ? -15.355 13.549 7.445 1.00 90.38 218 ARG A N 1
ATOM 1723 C CA . ARG A 1 218 ? -16.140 12.423 7.961 1.00 90.38 218 ARG A CA 1
ATOM 1724 C C . ARG A 1 218 ? -15.270 11.148 7.991 1.00 90.38 218 ARG A C 1
ATOM 1726 O O . ARG A 1 218 ? -14.644 10.859 6.973 1.00 90.38 218 ARG A O 1
ATOM 1733 N N . PRO A 1 219 ? -15.295 10.345 9.073 1.00 93.12 219 PRO A N 1
ATOM 1734 C CA . PRO A 1 219 ? -14.693 9.012 9.085 1.00 93.12 219 PRO A CA 1
ATOM 1735 C C . PRO A 1 219 ? -15.286 8.106 7.995 1.00 93.12 219 PRO A C 1
ATOM 1737 O O . PRO A 1 219 ? -16.509 7.969 7.883 1.00 93.12 219 PRO A O 1
ATOM 1740 N N . THR A 1 220 ? -14.423 7.480 7.197 1.00 94.50 220 THR A N 1
ATOM 1741 C CA . THR A 1 220 ? -14.793 6.633 6.052 1.00 94.50 220 THR A CA 1
ATOM 1742 C C . THR A 1 220 ? -13.718 5.582 5.741 1.00 94.50 220 THR A C 1
ATOM 1744 O O . THR A 1 220 ? -12.603 5.649 6.266 1.00 94.50 220 THR A O 1
ATOM 1747 N N . GLY A 1 221 ? -14.057 4.624 4.876 1.00 95.81 221 GLY A N 1
ATOM 1748 C CA . GLY A 1 221 ? -13.082 3.993 3.985 1.00 95.81 221 GLY A CA 1
ATOM 1749 C C . GLY A 1 221 ? -12.928 4.833 2.712 1.00 95.81 221 GLY A C 1
ATOM 1750 O O . GLY A 1 221 ? -13.924 5.392 2.248 1.00 95.81 221 GLY A O 1
ATOM 1751 N N . GLU A 1 222 ? -11.711 4.970 2.188 1.00 95.75 222 GLU A N 1
ATOM 1752 C CA . GLU A 1 222 ? -11.441 5.658 0.917 1.00 95.75 222 GLU A CA 1
ATOM 1753 C C . GLU A 1 222 ? -10.163 5.135 0.225 1.00 95.75 222 GLU A C 1
ATOM 1755 O O . GLU A 1 222 ? -9.134 4.914 0.868 1.00 95.75 222 GLU A O 1
ATOM 1760 N N . TYR A 1 223 ? -10.213 4.936 -1.098 1.00 96.88 223 TYR A N 1
ATOM 1761 C CA . TYR A 1 223 ? -9.029 4.740 -1.947 1.00 96.88 223 TYR A CA 1
ATOM 1762 C C . TYR A 1 223 ? -8.474 6.074 -2.467 1.00 96.88 223 TYR A C 1
ATOM 1764 O O . TYR A 1 223 ? -9.209 6.900 -3.007 1.00 96.88 223 TYR A O 1
ATOM 1772 N N . HIS A 1 224 ? -7.152 6.245 -2.391 1.00 94.88 224 HIS A N 1
ATOM 1773 C CA . HIS A 1 224 ? -6.462 7.498 -2.717 1.00 94.88 224 HIS A CA 1
ATOM 1774 C C . HIS A 1 224 ? -5.709 7.431 -4.060 1.00 94.88 224 HIS A C 1
ATOM 1776 O O . HIS A 1 224 ? -4.553 7.012 -4.076 1.00 94.88 224 HIS A O 1
ATOM 1782 N N . PRO A 1 225 ? -6.270 7.860 -5.207 1.00 88.50 225 PRO A N 1
ATOM 1783 C CA . PRO A 1 225 ? -5.625 7.659 -6.513 1.00 88.50 225 PRO A CA 1
ATOM 1784 C C . PRO A 1 225 ? -4.372 8.522 -6.760 1.00 88.50 225 PRO A C 1
ATOM 1786 O O . PRO A 1 225 ? -3.469 8.092 -7.478 1.00 88.50 225 PRO A O 1
ATOM 1789 N N . GLY A 1 226 ? -4.277 9.730 -6.186 1.00 85.06 226 GLY A N 1
ATOM 1790 C CA . GLY A 1 226 ? -3.255 10.711 -6.578 1.00 85.06 226 GLY A CA 1
ATOM 1791 C C . GLY A 1 226 ? -2.835 11.708 -5.494 1.00 85.06 226 GLY A C 1
ATOM 1792 O O . GLY A 1 226 ? -3.572 11.995 -4.554 1.00 85.06 226 GLY A O 1
ATOM 1793 N N . ALA A 1 227 ? -1.621 12.247 -5.646 1.00 86.19 227 ALA A N 1
ATOM 1794 C CA . ALA A 1 227 ? -0.950 13.070 -4.636 1.00 86.19 227 ALA A CA 1
ATOM 1795 C C . ALA A 1 227 ? -1.528 14.487 -4.473 1.00 86.19 227 ALA A C 1
ATOM 1797 O O . ALA A 1 227 ? -1.424 15.064 -3.392 1.00 86.19 227 ALA A O 1
ATOM 1798 N N . ASP A 1 228 ? -2.122 15.064 -5.522 1.00 85.00 228 ASP A N 1
ATOM 1799 C CA . ASP A 1 228 ? -2.555 16.466 -5.506 1.00 85.00 228 ASP A CA 1
ATOM 1800 C C . ASP A 1 228 ? -3.716 16.725 -4.547 1.00 85.00 228 ASP A C 1
ATOM 1802 O O . ASP A 1 228 ? -3.646 17.658 -3.747 1.00 85.00 228 ASP A O 1
ATOM 1806 N N . TRP A 1 229 ? -4.736 15.860 -4.551 1.00 84.38 229 TRP A N 1
ATOM 1807 C CA . TRP A 1 229 ? -5.830 15.954 -3.584 1.00 84.38 229 TRP A CA 1
ATOM 1808 C C . TRP A 1 229 ? -5.327 15.745 -2.152 1.00 84.38 229 TRP A C 1
ATOM 1810 O O . TRP A 1 229 ? -5.645 16.552 -1.283 1.00 84.38 229 TRP A O 1
ATOM 1820 N N . LEU A 1 230 ? -4.480 14.732 -1.919 1.00 88.62 230 LEU A N 1
ATOM 1821 C CA . LEU A 1 230 ? -3.890 14.466 -0.600 1.00 88.62 230 LEU A CA 1
ATOM 1822 C C . LEU A 1 230 ? -3.146 15.700 -0.063 1.00 88.62 230 LEU A C 1
ATOM 1824 O O . LEU A 1 230 ? -3.368 16.113 1.075 1.00 88.62 230 LEU A O 1
ATOM 1828 N N . ARG A 1 231 ? -2.321 16.331 -0.907 1.00 87.81 231 ARG A N 1
ATOM 1829 C CA . ARG A 1 231 ? -1.577 17.557 -0.591 1.00 87.81 231 ARG A CA 1
ATOM 1830 C C . ARG A 1 231 ? -2.505 18.718 -0.220 1.00 87.81 231 ARG A C 1
ATOM 1832 O O . ARG A 1 231 ? -2.270 19.369 0.793 1.00 87.81 231 ARG A O 1
ATOM 1839 N N . THR A 1 232 ? -3.557 18.968 -1.000 1.00 86.00 232 THR A N 1
ATOM 1840 C CA . THR A 1 232 ? -4.533 20.037 -0.714 1.00 86.00 232 THR A CA 1
ATOM 1841 C C . THR A 1 232 ? -5.397 19.735 0.517 1.00 86.00 232 THR A C 1
ATOM 1843 O O . THR A 1 232 ? -5.755 20.655 1.247 1.00 86.00 232 THR A O 1
ATOM 1846 N N . ALA A 1 233 ? -5.685 18.462 0.797 1.00 84.88 233 ALA A N 1
ATOM 1847 C CA . ALA A 1 233 ? -6.451 18.010 1.961 1.00 84.88 233 ALA A CA 1
ATOM 1848 C C . ALA A 1 233 ? -5.619 17.894 3.260 1.00 84.88 233 ALA A C 1
ATOM 1850 O O . ALA A 1 233 ? -6.145 17.449 4.281 1.00 84.88 233 ALA A O 1
ATOM 1851 N N . GLY A 1 234 ? -4.324 18.243 3.237 1.00 87.19 234 GLY A N 1
ATOM 1852 C CA . GLY A 1 234 ? -3.422 18.098 4.389 1.00 87.19 234 GLY A CA 1
ATOM 1853 C C . GLY A 1 234 ? -3.163 16.641 4.807 1.00 87.19 234 GLY A C 1
ATOM 1854 O O . GLY A 1 234 ? -2.765 16.384 5.942 1.00 87.19 234 GLY A O 1
ATOM 1855 N N . ARG A 1 235 ? -3.419 15.682 3.910 1.00 90.19 235 ARG A N 1
ATOM 1856 C CA . ARG A 1 235 ? -3.204 14.243 4.118 1.00 90.19 235 ARG A CA 1
ATOM 1857 C C . ARG A 1 235 ? -1.732 13.870 3.906 1.00 90.19 235 ARG A C 1
ATOM 1859 O O . ARG A 1 235 ? -0.953 14.605 3.298 1.00 90.19 235 ARG A O 1
ATOM 1866 N N . ARG A 1 236 ? -1.346 12.686 4.389 1.00 91.12 236 ARG A N 1
ATOM 1867 C CA . ARG A 1 236 ? 0.026 12.169 4.270 1.00 91.12 236 ARG A CA 1
ATOM 1868 C C . ARG A 1 236 ? 0.340 11.766 2.814 1.00 91.12 236 ARG A C 1
ATOM 1870 O O . ARG A 1 236 ? -0.465 11.048 2.220 1.00 91.12 236 ARG A O 1
ATOM 1877 N N . PRO A 1 237 ? 1.490 12.150 2.226 1.00 92.06 237 PRO A N 1
ATOM 1878 C CA . PRO A 1 237 ? 1.811 11.819 0.833 1.00 92.06 237 PRO A CA 1
ATOM 1879 C C . PRO A 1 237 ? 2.016 10.315 0.581 1.00 92.06 237 PRO A C 1
ATOM 1881 O O . PRO A 1 237 ? 1.845 9.858 -0.546 1.00 92.06 237 PRO A O 1
ATOM 1884 N N . GLU A 1 238 ? 2.333 9.520 1.604 1.00 92.56 238 GLU A N 1
ATOM 1885 C CA . GLU A 1 238 ? 2.500 8.064 1.475 1.00 92.56 238 GLU A CA 1
ATOM 1886 C C . GLU A 1 238 ? 1.170 7.293 1.364 1.00 92.56 238 GLU A C 1
ATOM 1888 O O . GLU A 1 238 ? 1.191 6.082 1.156 1.00 92.56 238 GLU A O 1
ATOM 1893 N N . LEU A 1 239 ? 0.019 7.973 1.473 1.00 94.44 239 LEU A N 1
ATOM 1894 C CA . LEU A 1 239 ? -1.305 7.385 1.226 1.00 94.44 239 LEU A CA 1
ATOM 1895 C C . LEU A 1 239 ? -1.597 7.166 -0.270 1.00 94.44 239 LEU A C 1
ATOM 1897 O O . LEU A 1 239 ? -2.557 6.473 -0.602 1.00 94.44 239 LEU A O 1
ATOM 1901 N N . VAL A 1 240 ? -0.788 7.725 -1.182 1.00 93.81 240 VAL A N 1
ATOM 1902 C CA . VAL A 1 240 ? -0.976 7.575 -2.636 1.00 93.81 240 VAL A CA 1
ATOM 1903 C C . VAL A 1 240 ? -1.073 6.099 -3.029 1.00 93.81 240 VAL A C 1
ATOM 1905 O O . VAL A 1 240 ? -0.173 5.299 -2.776 1.00 93.81 240 VAL A O 1
ATOM 1908 N N . ARG A 1 241 ? -2.167 5.769 -3.716 1.00 93.25 241 ARG A N 1
ATOM 1909 C CA . ARG A 1 241 ? -2.528 4.456 -4.268 1.00 93.25 241 ARG A CA 1
ATOM 1910 C C . ARG A 1 241 ? -2.655 3.353 -3.210 1.00 93.25 241 ARG A C 1
ATOM 1912 O O . ARG A 1 241 ? -2.463 2.169 -3.495 1.00 93.25 241 ARG A O 1
ATOM 1919 N N . CYS A 1 242 ? -3.049 3.765 -2.006 1.00 96.00 242 CYS A N 1
ATOM 1920 C CA . CYS A 1 242 ? -3.444 2.921 -0.885 1.00 96.00 242 CYS A CA 1
ATOM 1921 C C . CYS A 1 242 ? -4.952 3.060 -0.595 1.00 96.00 242 CYS A C 1
ATOM 1923 O O . CYS A 1 242 ? -5.597 4.007 -1.048 1.00 96.00 242 CYS A O 1
ATOM 1925 N N . VAL A 1 243 ? -5.493 2.134 0.197 1.00 98.25 243 VAL A N 1
ATOM 1926 C CA . VAL A 1 243 ? -6.803 2.270 0.859 1.00 98.25 243 VAL A CA 1
ATOM 1927 C C . VAL A 1 243 ? -6.580 2.759 2.288 1.00 98.25 243 VAL A C 1
ATOM 1929 O O . VAL A 1 243 ? -5.666 2.280 2.960 1.00 98.25 243 VAL A O 1
ATOM 1932 N N . GLU A 1 244 ? -7.413 3.671 2.775 1.00 98.19 244 GLU A N 1
ATOM 1933 C CA . GLU A 1 244 ? -7.395 4.172 4.151 1.00 98.19 244 GLU A CA 1
ATOM 1934 C C . GLU A 1 244 ? -8.752 3.954 4.830 1.00 98.19 244 GLU A C 1
ATOM 1936 O O . GLU A 1 244 ? -9.795 4.243 4.250 1.00 98.19 244 GLU A O 1
ATOM 1941 N N . PHE A 1 245 ? -8.736 3.469 6.073 1.00 98.38 245 PHE A N 1
ATOM 1942 C CA . PHE A 1 245 ? -9.898 3.390 6.956 1.00 98.38 245 PHE A CA 1
ATOM 1943 C C . PHE A 1 245 ? -9.690 4.302 8.168 1.00 98.38 245 PHE A C 1
ATOM 1945 O O . PHE A 1 245 ? -8.745 4.130 8.939 1.00 98.38 245 PHE A O 1
ATOM 1952 N N . THR A 1 246 ? -10.600 5.260 8.340 1.00 97.75 246 THR A N 1
ATOM 1953 C CA . THR A 1 246 ? -10.630 6.217 9.468 1.00 97.75 246 THR A CA 1
ATOM 1954 C C . THR A 1 246 ? -11.807 5.990 10.419 1.00 97.75 246 THR A C 1
ATOM 1956 O O . THR A 1 246 ? -11.918 6.650 11.447 1.00 97.75 246 THR A O 1
ATOM 1959 N N . ASN A 1 247 ? -12.682 5.044 10.075 1.00 96.50 247 ASN A N 1
ATOM 1960 C CA . ASN A 1 247 ? -13.954 4.706 10.716 1.00 96.50 247 ASN A CA 1
ATOM 1961 C C . ASN A 1 247 ? -13.874 3.414 11.556 1.00 96.50 247 ASN A C 1
ATOM 1963 O O . ASN A 1 247 ? -14.780 2.578 11.503 1.00 96.50 247 ASN A O 1
ATOM 1967 N N . ILE A 1 248 ? -12.766 3.202 12.281 1.00 96.44 248 ILE A N 1
ATOM 1968 C CA . ILE A 1 248 ? -12.556 1.963 13.056 1.00 96.44 248 ILE A CA 1
ATOM 1969 C C . ILE A 1 248 ? -13.572 1.797 14.203 1.00 96.44 248 ILE A C 1
ATOM 1971 O O . ILE A 1 248 ? -13.972 0.678 14.520 1.00 96.44 248 ILE A O 1
ATOM 1975 N N . ASP A 1 249 ? -14.048 2.917 14.746 1.00 94.81 249 ASP A N 1
ATOM 1976 C CA . ASP A 1 249 ? -15.055 3.064 15.800 1.00 94.81 249 ASP A CA 1
ATOM 1977 C C . ASP A 1 249 ? -16.433 2.508 15.395 1.00 94.81 249 ASP A C 1
ATOM 1979 O O . ASP A 1 249 ? -17.104 1.828 16.174 1.00 94.81 249 ASP A O 1
ATOM 1983 N N . ILE A 1 250 ? -16.834 2.745 14.143 1.00 94.81 250 ILE A N 1
ATOM 1984 C CA . ILE A 1 250 ? -18.097 2.268 13.559 1.00 94.81 250 ILE A CA 1
ATOM 1985 C C . ILE A 1 250 ? -17.904 1.110 12.571 1.00 94.81 250 ILE A C 1
ATOM 1987 O O . ILE A 1 250 ? -18.842 0.745 11.857 1.00 94.81 250 ILE A O 1
ATOM 1991 N N . MET A 1 251 ? -16.721 0.486 12.532 1.00 95.62 251 MET A N 1
ATOM 1992 C CA . MET A 1 251 ? -16.375 -0.561 11.559 1.00 95.62 251 MET A CA 1
ATOM 1993 C C . MET A 1 251 ? -17.392 -1.711 11.548 1.00 95.62 251 MET A C 1
ATOM 1995 O O . MET A 1 251 ? -17.755 -2.219 10.490 1.00 95.62 251 MET A O 1
ATOM 1999 N N . ARG A 1 252 ? -17.934 -2.096 12.712 1.00 95.94 252 ARG A N 1
ATOM 2000 C CA . ARG A 1 252 ? -18.948 -3.162 12.827 1.00 95.94 252 ARG A CA 1
ATOM 2001 C C . ARG A 1 252 ? -20.293 -2.778 12.195 1.00 95.94 252 ARG A C 1
ATOM 2003 O O . ARG A 1 252 ? -20.992 -3.645 11.669 1.00 95.94 252 ARG A O 1
ATOM 2010 N N . GLN A 1 253 ? -20.659 -1.503 12.243 1.00 96.44 253 GLN A N 1
ATOM 2011 C CA . GLN A 1 253 ? -21.852 -0.933 11.625 1.00 96.44 253 GLN A CA 1
ATOM 2012 C C . GLN A 1 253 ? -21.641 -0.822 10.110 1.00 96.44 253 GLN A C 1
ATOM 2014 O O . GLN A 1 253 ? -22.505 -1.237 9.340 1.00 96.44 253 GLN A O 1
ATOM 2019 N N . GLU A 1 254 ? -20.466 -0.362 9.682 1.00 95.25 254 GLU A N 1
ATOM 2020 C CA . GLU A 1 254 ? -20.116 -0.206 8.268 1.00 95.25 254 GLU A CA 1
ATOM 2021 C C . GLU A 1 254 ? -19.956 -1.552 7.545 1.00 95.25 254 GLU A C 1
ATOM 2023 O O . GLU A 1 254 ? -20.487 -1.704 6.449 1.00 95.25 254 GLU A O 1
ATOM 2028 N N . VAL A 1 255 ? -19.372 -2.581 8.175 1.00 94.88 255 VAL A N 1
ATOM 2029 C CA . VAL A 1 255 ? -19.359 -3.960 7.638 1.00 94.88 255 VAL A CA 1
ATOM 2030 C C . VAL A 1 255 ? -20.783 -4.520 7.499 1.00 94.88 255 VAL A C 1
ATOM 2032 O O . VAL A 1 255 ? -21.071 -5.228 6.539 1.00 94.88 255 VAL A O 1
ATOM 2035 N N . ARG A 1 256 ? -21.712 -4.189 8.407 1.00 96.06 256 ARG A N 1
ATOM 2036 C CA . ARG A 1 256 ? -23.129 -4.593 8.277 1.00 96.06 256 ARG A CA 1
ATOM 2037 C C . ARG A 1 256 ? -23.856 -3.831 7.166 1.00 96.06 256 ARG A C 1
ATOM 2039 O O . ARG A 1 256 ? -24.676 -4.421 6.470 1.00 96.06 256 ARG A O 1
ATOM 2046 N N . ARG A 1 257 ? -23.557 -2.538 7.000 1.00 95.88 257 ARG A N 1
ATOM 2047 C CA . ARG A 1 257 ? -24.120 -1.662 5.957 1.00 95.88 257 ARG A CA 1
ATOM 2048 C C . ARG A 1 257 ? -23.580 -2.002 4.563 1.00 95.88 257 ARG A C 1
ATOM 2050 O O . ARG A 1 257 ? -24.302 -1.876 3.579 1.00 95.88 257 ARG A O 1
ATOM 2057 N N . MET A 1 258 ? -22.314 -2.408 4.482 1.00 94.69 258 MET A N 1
ATOM 2058 C CA . MET A 1 258 ? -21.581 -2.680 3.247 1.00 94.69 258 MET A CA 1
ATOM 2059 C C . MET A 1 258 ? -20.653 -3.903 3.434 1.00 94.69 258 MET A C 1
ATOM 2061 O O . MET A 1 258 ? -19.445 -3.742 3.617 1.00 94.69 258 MET A O 1
ATOM 2065 N N . PRO A 1 259 ? -21.187 -5.143 3.353 1.00 93.44 259 PRO A N 1
ATOM 2066 C CA . PRO A 1 259 ? -20.439 -6.379 3.647 1.00 93.44 259 PRO A CA 1
ATOM 2067 C C . PRO A 1 259 ? -19.209 -6.654 2.773 1.00 93.44 259 PRO A C 1
ATOM 2069 O O . PRO A 1 259 ? -18.397 -7.508 3.111 1.00 93.44 259 PRO A O 1
ATOM 2072 N N . MET A 1 260 ? -19.074 -5.932 1.657 1.00 94.50 260 MET A N 1
ATOM 2073 C CA . MET A 1 260 ? -17.956 -6.015 0.713 1.00 94.50 260 MET A CA 1
ATOM 2074 C C . MET A 1 260 ? -17.179 -4.687 0.615 1.00 94.50 260 MET A C 1
ATOM 2076 O O . MET A 1 260 ? -16.597 -4.398 -0.428 1.00 94.50 260 MET A O 1
ATOM 2080 N N . MET A 1 261 ? -17.182 -3.856 1.666 1.00 96.06 261 MET A N 1
ATOM 2081 C CA . MET A 1 261 ? -16.492 -2.555 1.703 1.00 96.06 261 MET A CA 1
ATOM 2082 C C . MET A 1 261 ? -15.022 -2.632 1.266 1.00 96.06 261 MET A C 1
ATOM 2084 O O . MET A 1 261 ? -14.597 -1.845 0.428 1.00 96.06 261 MET A O 1
ATOM 2088 N N . VAL A 1 262 ? -14.255 -3.612 1.747 1.00 97.31 262 VAL A N 1
ATOM 2089 C CA . VAL A 1 262 ? -12.848 -3.769 1.345 1.00 97.31 262 VAL A CA 1
ATOM 2090 C C . VAL A 1 262 ? -12.730 -4.122 -0.142 1.00 97.31 262 VAL A C 1
ATOM 2092 O O . VAL A 1 262 ? -11.814 -3.651 -0.808 1.00 97.31 262 VAL A O 1
ATOM 2095 N N . LEU A 1 263 ? -13.678 -4.880 -0.709 1.00 97.75 263 LEU A N 1
ATOM 2096 C CA . LEU A 1 263 ? -13.703 -5.130 -2.154 1.00 97.75 263 LEU A CA 1
ATOM 2097 C C . LEU A 1 263 ? -14.070 -3.873 -2.958 1.00 97.75 263 LEU A C 1
ATOM 2099 O O . LEU A 1 263 ? -13.569 -3.722 -4.066 1.00 97.75 263 LEU A O 1
ATOM 2103 N N . HIS A 1 264 ? -14.907 -2.980 -2.420 1.00 97.00 264 HIS A N 1
ATOM 2104 C CA . HIS A 1 264 ? -15.242 -1.703 -3.058 1.00 97.00 264 HIS A CA 1
ATOM 2105 C C . HIS A 1 264 ? -13.991 -0.823 -3.209 1.00 97.00 264 HIS A C 1
ATOM 2107 O O . HIS A 1 264 ? -13.645 -0.440 -4.326 1.00 97.00 264 HIS A O 1
ATOM 2113 N N . GLU A 1 265 ? -13.235 -0.611 -2.127 1.00 97.94 265 GLU A N 1
ATOM 2114 C CA . GLU A 1 265 ? -11.993 0.176 -2.189 1.00 97.94 265 GLU A CA 1
ATOM 2115 C C . GLU A 1 265 ? -10.907 -0.508 -3.042 1.00 97.94 265 GLU A C 1
ATOM 2117 O O . GLU A 1 265 ? -10.213 0.142 -3.828 1.00 97.94 265 GLU A O 1
ATOM 2122 N N . LEU A 1 266 ? -10.792 -1.842 -2.974 1.00 97.50 266 LEU A N 1
ATOM 2123 C CA . LEU A 1 266 ? -9.884 -2.599 -3.845 1.00 97.50 266 LEU A CA 1
ATOM 2124 C C . LEU A 1 266 ? -10.329 -2.614 -5.322 1.00 97.50 266 LEU A C 1
ATOM 2126 O O . LEU A 1 266 ? -9.492 -2.861 -6.192 1.00 97.50 266 LEU A O 1
ATOM 2130 N N . ALA A 1 267 ? -11.598 -2.330 -5.636 1.00 95.75 267 ALA A N 1
ATOM 2131 C CA . ALA A 1 267 ? -12.073 -2.155 -7.010 1.00 95.75 267 ALA A CA 1
ATOM 2132 C C . ALA A 1 267 ? -11.680 -0.780 -7.572 1.00 95.75 267 ALA A C 1
ATOM 2134 O O . ALA A 1 267 ? -11.203 -0.720 -8.708 1.00 95.75 267 ALA A O 1
ATOM 2135 N N . HIS A 1 268 ? -11.765 0.293 -6.772 1.00 95.44 268 HIS A N 1
ATOM 2136 C CA . HIS A 1 268 ? -11.185 1.602 -7.122 1.00 95.44 268 HIS A CA 1
ATOM 2137 C C . HIS A 1 268 ? -9.680 1.483 -7.373 1.00 95.44 268 HIS A C 1
ATOM 2139 O O . HIS A 1 268 ? -9.176 1.958 -8.394 1.00 95.44 268 HIS A O 1
ATOM 2145 N N . ALA A 1 269 ? -8.978 0.746 -6.505 1.00 94.50 269 ALA A N 1
ATOM 2146 C CA . ALA A 1 269 ? -7.569 0.428 -6.695 1.00 94.50 269 ALA A CA 1
ATOM 2147 C C . ALA A 1 269 ? -7.317 -0.389 -7.973 1.00 94.50 269 ALA A C 1
ATOM 2149 O O . ALA A 1 269 ? -6.405 -0.078 -8.733 1.00 94.50 269 ALA A O 1
ATOM 2150 N N . TYR A 1 270 ? -8.124 -1.411 -8.277 1.00 92.19 270 TYR A N 1
ATOM 2151 C CA . TYR A 1 270 ? -7.970 -2.164 -9.529 1.00 92.19 270 TYR A CA 1
ATOM 2152 C C . TYR A 1 270 ? -8.140 -1.264 -10.758 1.00 92.19 270 TYR A C 1
ATOM 2154 O O . TYR A 1 270 ? -7.358 -1.358 -11.707 1.00 92.19 270 TYR A O 1
ATOM 2162 N N . HIS A 1 271 ? -9.140 -0.384 -10.732 1.00 90.56 271 HIS A N 1
ATOM 2163 C CA . HIS A 1 271 ? -9.440 0.543 -11.813 1.00 90.56 271 HIS A CA 1
ATOM 2164 C C . HIS A 1 271 ? -8.257 1.485 -12.094 1.00 90.56 271 HIS A C 1
ATOM 2166 O O . HIS A 1 271 ? -7.654 1.410 -13.167 1.00 90.56 271 HIS A O 1
ATOM 2172 N N . ASP A 1 272 ? -7.854 2.280 -11.100 1.00 89.75 272 ASP A N 1
ATOM 2173 C CA . ASP A 1 272 ? -6.738 3.237 -11.183 1.00 89.75 272 ASP A CA 1
ATOM 2174 C C . ASP A 1 272 ? -5.372 2.568 -11.444 1.00 89.75 272 ASP A C 1
ATOM 2176 O O . ASP A 1 272 ? -4.497 3.129 -12.112 1.00 89.75 272 ASP A O 1
ATOM 2180 N N . GLN A 1 273 ? -5.154 1.354 -10.931 1.00 87.56 273 GLN A N 1
ATOM 2181 C CA . GLN A 1 273 ? -3.844 0.712 -11.025 1.00 87.56 273 GLN A CA 1
ATOM 2182 C C . GLN A 1 273 ? -3.670 -0.239 -12.210 1.00 87.56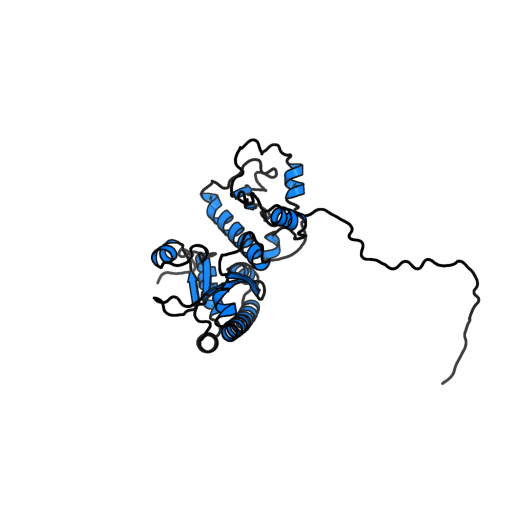 273 GLN A C 1
ATOM 2184 O O . GLN A 1 273 ? -2.523 -0.634 -12.460 1.00 87.56 273 GLN A O 1
ATOM 2189 N N . LYS A 1 274 ? -4.749 -0.692 -12.866 1.00 84.50 274 LYS A N 1
ATOM 2190 C CA . LYS A 1 274 ? -4.698 -1.813 -13.832 1.00 84.50 274 LYS A CA 1
ATOM 2191 C C . LYS A 1 274 ? -5.604 -1.669 -15.062 1.00 84.50 274 LYS A C 1
ATOM 2193 O O . LYS A 1 274 ? -5.402 -2.453 -15.987 1.00 84.50 274 LYS A O 1
ATOM 2198 N N . LEU A 1 275 ? -6.568 -0.742 -15.080 1.00 83.69 275 LEU A N 1
ATOM 2199 C CA . LEU A 1 275 ? -7.444 -0.494 -16.239 1.00 83.69 275 LEU A CA 1
ATOM 2200 C C . LEU A 1 275 ? -7.236 0.908 -16.823 1.00 83.69 275 LEU A C 1
ATOM 2202 O O . LEU A 1 275 ? -7.006 1.032 -18.022 1.00 83.69 275 LEU A O 1
ATOM 2206 N N . GLY A 1 276 ? -7.262 1.938 -15.973 1.00 76.75 276 GLY A N 1
ATOM 2207 C CA . GLY A 1 276 ? -7.339 3.336 -16.397 1.00 76.75 276 GLY A CA 1
ATOM 2208 C C . GLY A 1 276 ? -8.757 3.743 -16.817 1.00 76.75 276 GLY A C 1
ATOM 2209 O O . GLY A 1 276 ? -9.593 2.902 -17.141 1.00 76.75 276 GLY A O 1
ATOM 2210 N N . PHE A 1 277 ? -9.019 5.052 -16.809 1.00 72.94 277 PHE A N 1
ATOM 2211 C CA . PHE A 1 277 ? -10.332 5.619 -17.141 1.00 72.94 277 PHE A CA 1
ATOM 2212 C C . PHE A 1 277 ? -10.692 5.443 -18.627 1.00 72.94 277 PHE A C 1
ATOM 2214 O O . PHE A 1 277 ? -11.863 5.291 -18.956 1.00 72.94 277 PHE A O 1
ATOM 2221 N N . ASP A 1 278 ? -9.692 5.381 -19.511 1.00 72.00 278 ASP A N 1
ATOM 2222 C CA . ASP A 1 278 ? -9.857 5.214 -20.964 1.00 72.00 278 ASP A CA 1
ATOM 2223 C C . ASP A 1 278 ? -10.028 3.743 -21.409 1.00 72.00 278 ASP A C 1
ATOM 2225 O O . ASP A 1 278 ? -9.927 3.423 -22.596 1.00 72.00 278 ASP A O 1
ATOM 2229 N N . HIS A 1 279 ? -10.228 2.807 -20.473 1.00 70.06 279 HIS A N 1
ATOM 2230 C CA . HIS A 1 279 ? -10.283 1.378 -20.782 1.00 70.06 279 HIS A CA 1
ATOM 2231 C C . HIS A 1 279 ? -11.513 1.034 -21.657 1.00 70.06 279 HIS A C 1
ATOM 2233 O O . HIS A 1 279 ? -12.634 1.186 -21.177 1.00 70.06 279 HIS A O 1
ATOM 2239 N N . PRO A 1 280 ? -11.376 0.469 -22.879 1.00 71.12 280 PRO A N 1
ATOM 2240 C CA . PRO A 1 280 ? -12.478 0.398 -23.859 1.00 71.12 280 PRO A CA 1
ATOM 2241 C C . PRO A 1 280 ? -13.754 -0.362 -23.449 1.00 71.12 280 PRO A C 1
ATOM 2243 O O . PRO A 1 280 ? -14.798 -0.196 -24.079 1.00 71.12 280 PRO A O 1
ATOM 2246 N N . ALA A 1 281 ? -13.692 -1.213 -22.419 1.00 73.06 281 ALA A N 1
ATOM 2247 C CA . ALA A 1 281 ? -14.874 -1.882 -21.861 1.00 73.06 281 ALA A CA 1
ATOM 2248 C C . ALA A 1 281 ? -15.665 -1.012 -20.858 1.00 73.06 281 ALA A C 1
ATOM 2250 O O . ALA A 1 281 ? -16.792 -1.355 -20.507 1.00 73.06 281 ALA A O 1
ATOM 2251 N N . ILE A 1 282 ? -15.082 0.096 -20.396 1.00 64.94 282 ILE A N 1
ATOM 2252 C CA . ILE A 1 282 ? -15.683 1.073 -19.487 1.00 64.94 282 ILE A CA 1
ATOM 2253 C C . ILE A 1 282 ? -16.220 2.209 -20.354 1.00 64.94 282 ILE A C 1
ATOM 2255 O O . ILE A 1 282 ? -15.494 3.109 -20.763 1.00 64.94 282 ILE A O 1
ATOM 2259 N N . LYS A 1 283 ? -17.505 2.130 -20.697 1.00 52.78 283 LYS A N 1
ATOM 2260 C CA . LYS A 1 283 ? -18.160 3.173 -21.487 1.00 52.78 283 LYS A CA 1
ATOM 2261 C C . LYS A 1 283 ? -18.594 4.317 -20.582 1.00 52.78 283 LYS A C 1
ATOM 2263 O O . LYS A 1 283 ? -19.427 4.110 -19.703 1.00 52.78 283 LYS A O 1
ATOM 2268 N N . THR A 1 284 ? -18.115 5.519 -20.873 1.00 54.41 284 THR A N 1
ATOM 2269 C CA . THR A 1 284 ? -18.770 6.754 -20.438 1.00 54.41 284 THR A CA 1
ATOM 2270 C C . THR A 1 284 ? -20.102 6.871 -21.183 1.00 54.41 284 THR A C 1
ATOM 2272 O O . THR A 1 284 ? -20.116 7.131 -22.387 1.00 54.41 284 THR A O 1
ATOM 2275 N N . THR A 1 285 ? -21.203 6.594 -20.484 1.00 45.25 285 THR A N 1
ATOM 2276 C CA . THR A 1 285 ? -22.581 6.910 -20.904 1.00 45.25 285 THR A CA 1
ATOM 2277 C C . THR A 1 285 ? -22.949 8.327 -20.505 1.00 45.25 285 THR A C 1
ATOM 2279 O O . THR A 1 285 ? -22.677 8.643 -19.324 1.00 45.25 285 THR A O 1
#

pLDDT: mean 74.46, std 24.52, range [23.88, 98.62]